Protein AF-A0A6A5YWJ4-F1 (afdb_monomer_lite)

Sequence (221 aa):
MASKNNQLLLFGAIESCTLERLRTVLSVLCNKSPHGFRIACDELLVEQCVLRETRKNTKQSERDKDGFGEKYNRDINSDGEPLEIPRNLLENALSESEYSSAESDIDSGANLNAAVREMRKRAYTRQRYEICGQCDEEYDVLSNRDTSCRWHSVFDDDASIWDDWDVPTWGQPDTEDNRVEYPQGFKWIAARDLAAEKIVEGVYIILVGLNGPGYPIELLS

Foldseek 3Di:
DVVVVVVVVVVVCQVPDDPVVVVVVLVVCVVVDVVSVVVCCVPWFDFPVLVVVLVVVVVVVVVVVVPPPDDDDDDDDDDDDDDDDDPPDPPPPDDDDDDDDDDDDDPDPPPVVVVVVVVPPPRTDDTQWDADPPPRDIDGPSPDDQVNDVPFWAQQPVQPVCVPPDCVVNNDCDDPVNCVVPVSRTDRDRPVNVVVVVVVPPDPPPPPDPPDDDDDDDDDD

Structure (mmCIF, N/CA/C/O backbone):
data_AF-A0A6A5YWJ4-F1
#
_entry.id   AF-A0A6A5YWJ4-F1
#
loop_
_atom_site.group_PDB
_atom_site.id
_atom_site.type_symbol
_atom_site.label_atom_id
_atom_site.label_alt_id
_atom_site.label_comp_id
_atom_site.label_asym_id
_atom_site.label_entity_id
_atom_site.label_seq_id
_atom_site.pdbx_PDB_ins_code
_atom_site.Cartn_x
_atom_site.Cartn_y
_atom_site.Cartn_z
_atom_site.occupancy
_atom_site.B_iso_or_equiv
_atom_site.auth_seq_id
_atom_site.auth_comp_id
_atom_site.auth_asym_id
_atom_site.auth_atom_id
_atom_site.pdbx_PDB_model_num
ATOM 1 N N . MET A 1 1 ? -4.200 30.772 19.164 1.00 67.75 1 MET A N 1
ATOM 2 C CA . MET A 1 1 ? -3.073 30.637 18.207 1.00 67.75 1 MET A CA 1
ATOM 3 C C . MET A 1 1 ? -2.031 29.605 18.642 1.00 67.75 1 MET A C 1
ATOM 5 O O . MET A 1 1 ? -1.596 28.852 17.786 1.00 67.75 1 MET A O 1
ATOM 9 N N . ALA A 1 2 ? -1.695 29.482 19.936 1.00 76.88 2 ALA A N 1
ATOM 10 C CA . ALA A 1 2 ? -0.703 28.507 20.427 1.00 76.88 2 ALA A CA 1
ATOM 11 C C . ALA A 1 2 ? -0.956 27.036 20.011 1.00 76.88 2 ALA A C 1
ATOM 13 O O . ALA A 1 2 ? -0.014 26.301 19.745 1.00 76.88 2 ALA A O 1
ATOM 14 N N . SER A 1 3 ? -2.222 26.620 19.881 1.00 87.12 3 SER A N 1
ATOM 15 C CA . SER A 1 3 ? -2.580 25.248 19.486 1.00 87.12 3 SER A CA 1
ATOM 16 C C . SER A 1 3 ? -2.102 24.861 18.075 1.00 87.12 3 SER A C 1
ATOM 18 O O . SER A 1 3 ? -1.627 23.743 17.898 1.00 87.12 3 SER A O 1
ATOM 20 N N . LYS A 1 4 ? -2.131 25.780 17.096 1.00 93.12 4 LYS A N 1
ATOM 21 C CA . LYS A 1 4 ? -1.699 25.485 15.715 1.00 93.12 4 LYS A CA 1
ATOM 22 C C . LYS A 1 4 ? -0.187 25.282 15.613 1.00 93.12 4 LYS A C 1
ATOM 24 O O . LYS A 1 4 ? 0.266 24.393 14.904 1.00 93.12 4 LYS A O 1
ATOM 29 N N . ASN A 1 5 ? 0.590 26.057 16.372 1.00 94.06 5 ASN A N 1
ATOM 30 C CA . ASN A 1 5 ? 2.047 25.912 16.395 1.00 94.06 5 ASN A CA 1
ATOM 31 C C . ASN A 1 5 ? 2.454 24.552 16.977 1.00 94.06 5 ASN A C 1
ATOM 33 O O . ASN A 1 5 ? 3.320 23.885 16.423 1.00 94.06 5 ASN A O 1
ATOM 37 N N . ASN A 1 6 ? 1.778 24.104 18.039 1.00 94.56 6 ASN A N 1
ATOM 38 C CA . ASN A 1 6 ? 2.037 22.788 18.625 1.00 94.56 6 ASN A CA 1
ATOM 39 C C . ASN A 1 6 ? 1.669 21.642 17.671 1.00 94.56 6 ASN A C 1
ATOM 41 O O . ASN A 1 6 ? 2.371 20.637 17.640 1.00 94.56 6 ASN A O 1
ATOM 45 N N . GLN A 1 7 ? 0.604 21.794 16.875 1.00 95.25 7 GLN A N 1
ATOM 46 C CA . GLN A 1 7 ? 0.236 20.814 15.848 1.00 95.25 7 GLN A CA 1
ATOM 47 C C . GLN A 1 7 ? 1.312 20.701 14.763 1.00 95.25 7 GLN A C 1
ATOM 49 O O . GLN A 1 7 ? 1.741 19.596 14.453 1.00 95.25 7 GLN A O 1
ATOM 54 N N . LEU A 1 8 ? 1.797 21.830 14.238 1.00 96.56 8 LEU A N 1
ATOM 55 C CA . LEU A 1 8 ? 2.856 21.834 13.222 1.00 96.56 8 LEU A CA 1
ATOM 56 C C . LEU A 1 8 ? 4.162 21.226 13.744 1.00 96.56 8 LEU A C 1
ATOM 58 O O . LEU A 1 8 ? 4.784 20.422 13.054 1.00 96.56 8 LEU A O 1
ATOM 62 N N . LEU A 1 9 ? 4.551 21.561 14.979 1.00 97.38 9 LEU A N 1
ATOM 63 C CA . LEU A 1 9 ? 5.727 20.969 15.619 1.00 97.38 9 LEU A CA 1
ATOM 64 C C . LEU A 1 9 ? 5.581 19.453 15.794 1.00 97.38 9 LEU A C 1
ATOM 66 O O . LEU A 1 9 ? 6.547 18.721 15.593 1.00 97.38 9 LEU A O 1
ATOM 70 N N . LEU A 1 10 ? 4.382 18.976 16.143 1.00 95.94 10 LEU A N 1
ATOM 71 C CA . LEU A 1 10 ? 4.114 17.547 16.268 1.00 95.94 10 LEU A CA 1
ATOM 72 C C . LEU A 1 10 ? 4.196 16.833 14.914 1.00 95.94 10 LEU A C 1
ATOM 74 O O . LEU A 1 10 ? 4.829 15.784 14.842 1.00 95.94 10 LEU A O 1
ATOM 78 N N . PHE A 1 11 ? 3.611 17.390 13.850 1.00 96.31 11 PHE A N 1
ATOM 79 C CA . PHE A 1 11 ? 3.682 16.785 12.515 1.00 96.31 11 PHE A CA 1
ATOM 80 C C . PHE A 1 11 ? 5.119 16.706 11.997 1.00 96.31 11 PHE A C 1
ATOM 82 O O . PHE A 1 11 ? 5.552 15.631 11.593 1.00 96.31 11 PHE A O 1
ATOM 89 N N . GLY A 1 12 ? 5.906 17.777 12.144 1.00 96.88 12 GLY A N 1
ATOM 90 C CA . GLY A 1 12 ? 7.329 17.736 11.790 1.00 96.88 12 GLY A CA 1
ATOM 91 C C . GLY A 1 12 ? 8.125 16.716 12.617 1.00 96.88 12 GLY A C 1
ATOM 92 O O . GLY A 1 12 ? 9.035 16.061 12.106 1.00 96.88 12 GLY A O 1
ATOM 93 N N . ALA A 1 13 ? 7.768 16.520 13.891 1.00 97.62 13 ALA A N 1
ATOM 94 C CA . ALA A 1 13 ? 8.380 15.488 14.727 1.00 97.62 13 ALA A CA 1
ATOM 95 C C . ALA A 1 13 ? 7.989 14.063 14.304 1.00 97.62 13 ALA A C 1
ATOM 97 O O . ALA A 1 13 ? 8.791 13.155 14.493 1.00 97.62 13 ALA A O 1
ATOM 98 N N . ILE A 1 14 ? 6.788 13.858 13.754 1.00 97.19 14 ILE A N 1
ATOM 99 C CA . ILE A 1 14 ? 6.341 12.561 13.224 1.00 97.19 14 ILE A CA 1
ATOM 100 C C . ILE A 1 14 ? 7.091 12.235 11.928 1.00 97.19 14 ILE A C 1
ATOM 102 O O . ILE A 1 14 ? 7.639 11.142 11.820 1.00 97.19 14 ILE A O 1
ATOM 106 N N . GLU A 1 15 ? 7.180 13.185 10.995 1.00 96.56 15 GLU A N 1
ATOM 107 C CA . GLU A 1 15 ? 7.842 13.001 9.692 1.00 96.56 15 GLU A CA 1
ATOM 108 C C . GLU A 1 15 ? 9.354 12.760 9.810 1.00 96.56 15 GLU A C 1
ATOM 110 O O . GLU A 1 15 ? 9.935 12.026 9.017 1.00 96.56 15 GLU A O 1
ATOM 115 N N . SER A 1 16 ? 10.001 13.341 10.823 1.00 96.56 16 SER A N 1
ATOM 116 C CA . SER A 1 16 ? 11.438 13.156 11.085 1.00 96.56 16 SER A CA 1
ATOM 117 C C . SER A 1 16 ? 11.763 11.966 12.000 1.00 96.56 16 SER A C 1
ATOM 119 O O . SER A 1 16 ? 12.931 11.716 12.312 1.00 96.56 16 SER A O 1
ATOM 121 N N . CYS A 1 17 ? 10.751 11.237 12.476 1.00 96.81 17 CYS A N 1
ATOM 122 C CA . CYS A 1 17 ? 10.919 10.150 13.433 1.00 96.81 17 CYS A CA 1
ATOM 123 C C . CYS A 1 17 ? 11.382 8.853 12.757 1.00 96.81 17 CYS A C 1
ATOM 125 O O . 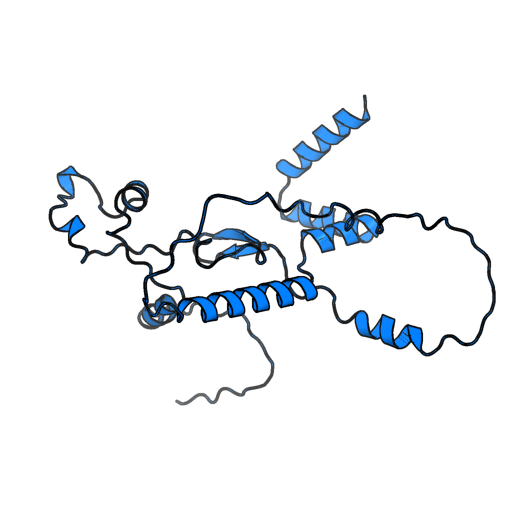CYS A 1 17 ? 10.950 8.518 11.659 1.00 96.81 17 CYS A O 1
ATOM 127 N N . THR A 1 18 ? 12.185 8.046 13.458 1.00 96.88 18 THR A N 1
ATOM 128 C CA . THR A 1 18 ? 12.440 6.667 13.023 1.00 96.88 18 THR A CA 1
ATOM 129 C C . THR A 1 18 ? 11.200 5.796 13.236 1.00 96.88 18 THR A C 1
ATOM 131 O O . THR A 1 18 ? 10.436 5.983 14.190 1.00 96.88 18 THR A O 1
ATOM 134 N N . LEU A 1 19 ? 11.026 4.781 12.387 1.00 94.50 19 LEU A N 1
ATOM 135 C CA . LEU A 1 19 ? 9.887 3.860 12.447 1.00 94.50 19 LEU A CA 1
ATOM 136 C C . LEU A 1 19 ? 9.751 3.172 13.819 1.00 94.50 19 LEU A C 1
ATOM 138 O O . LEU A 1 19 ? 8.651 3.029 14.348 1.00 94.50 19 LEU A O 1
ATOM 142 N N . GLU A 1 20 ? 10.868 2.777 14.435 1.00 95.31 20 GLU A N 1
ATOM 143 C CA . GLU A 1 20 ? 10.884 2.137 15.758 1.00 95.31 20 GLU A CA 1
ATOM 144 C C . GLU A 1 20 ? 10.359 3.061 16.860 1.00 95.31 20 GLU A C 1
ATOM 146 O O . GLU A 1 20 ? 9.566 2.656 17.722 1.00 95.31 20 GLU A O 1
ATOM 151 N N . ARG A 1 21 ? 10.763 4.333 16.814 1.00 95.94 21 ARG A N 1
ATOM 152 C CA . ARG A 1 21 ? 10.307 5.333 17.773 1.00 95.94 21 ARG A CA 1
ATOM 153 C C . ARG A 1 21 ? 8.829 5.647 17.557 1.00 95.94 21 ARG A C 1
ATOM 155 O O . ARG A 1 21 ? 8.097 5.737 18.543 1.00 95.94 21 ARG A O 1
ATOM 162 N N . LEU A 1 22 ? 8.366 5.722 16.307 1.00 97.44 22 LEU A N 1
ATOM 163 C CA . LEU A 1 22 ? 6.947 5.899 15.989 1.00 97.44 22 LEU A CA 1
ATOM 164 C C . LEU A 1 22 ? 6.096 4.737 16.528 1.00 97.44 22 LEU A C 1
ATOM 166 O O . LEU A 1 22 ? 5.117 4.977 17.235 1.00 97.44 22 LEU A O 1
ATOM 170 N N . ARG A 1 23 ? 6.514 3.485 16.294 1.00 96.00 23 ARG A N 1
ATOM 171 C CA . ARG A 1 23 ? 5.853 2.275 16.826 1.00 96.00 23 ARG A CA 1
ATOM 172 C C . ARG A 1 23 ? 5.762 2.290 18.352 1.00 96.00 23 ARG A C 1
ATOM 174 O O . ARG A 1 23 ? 4.715 1.968 18.918 1.00 96.00 23 ARG A O 1
ATOM 181 N N . THR A 1 24 ? 6.838 2.704 19.018 1.00 97.56 24 THR A N 1
ATOM 182 C CA . THR A 1 24 ? 6.889 2.810 20.483 1.00 97.56 24 THR A CA 1
ATOM 183 C C . THR A 1 24 ? 5.902 3.856 20.999 1.00 97.56 24 THR A C 1
ATOM 185 O O . THR A 1 24 ? 5.105 3.571 21.894 1.00 97.56 24 THR A O 1
ATOM 188 N N . VAL A 1 25 ? 5.908 5.059 20.418 1.00 97.75 25 VAL A N 1
ATOM 189 C CA . VAL A 1 25 ? 5.002 6.148 20.815 1.00 97.75 25 VAL A CA 1
ATOM 190 C C . VAL A 1 25 ? 3.544 5.767 20.564 1.00 97.75 25 VAL A C 1
ATOM 192 O O . VAL A 1 25 ? 2.716 5.944 21.458 1.00 97.75 25 VAL A O 1
ATOM 195 N N . LEU A 1 26 ? 3.230 5.189 19.402 1.00 97.06 26 LEU A N 1
ATOM 196 C CA . LEU A 1 26 ? 1.880 4.732 19.071 1.00 97.06 26 LEU A CA 1
ATOM 197 C C . LEU A 1 26 ? 1.384 3.672 20.063 1.00 97.06 26 LEU A C 1
ATOM 199 O O . LEU A 1 26 ? 0.257 3.766 20.548 1.00 97.06 26 LEU A O 1
ATOM 203 N N . SER A 1 27 ? 2.242 2.718 20.433 1.00 96.75 27 SER A N 1
ATOM 204 C CA . SER A 1 27 ? 1.919 1.696 21.438 1.00 96.75 27 SER A CA 1
ATOM 205 C C . SER A 1 27 ? 1.600 2.322 22.800 1.00 96.75 27 SER A C 1
ATOM 207 O O . SER A 1 27 ? 0.614 1.964 23.445 1.00 96.75 27 SER A O 1
ATOM 209 N N . VAL A 1 28 ? 2.395 3.306 23.233 1.00 97.50 28 VAL A N 1
ATOM 210 C CA . VAL A 1 28 ? 2.144 4.043 24.483 1.00 97.50 28 VAL A CA 1
ATOM 211 C C . VAL A 1 28 ? 0.830 4.828 24.415 1.00 97.50 28 VAL A C 1
ATOM 213 O O . VAL A 1 28 ? 0.086 4.841 25.397 1.00 97.50 28 VAL A O 1
ATOM 216 N N . LEU A 1 29 ? 0.520 5.464 23.283 1.00 96.88 29 LEU A N 1
ATOM 217 C CA . LEU A 1 29 ? -0.732 6.203 23.088 1.00 96.88 29 LEU A CA 1
ATOM 218 C C . LEU A 1 29 ? -1.953 5.281 23.133 1.00 96.88 29 LEU A C 1
ATOM 220 O O . LEU A 1 29 ? -2.916 5.594 23.833 1.00 96.88 29 LEU A O 1
ATOM 224 N N . CYS A 1 30 ? -1.884 4.131 22.463 1.00 96.31 30 CYS A N 1
ATOM 225 C CA . CYS A 1 30 ? -2.938 3.118 22.473 1.00 96.31 30 CYS A CA 1
ATOM 226 C C . CYS A 1 30 ? -3.218 2.590 23.887 1.00 96.31 30 CYS A C 1
ATOM 228 O O . CYS A 1 30 ? -4.371 2.414 24.266 1.00 96.31 30 CYS A O 1
ATOM 230 N N . ASN A 1 31 ? -2.174 2.405 24.700 1.00 95.69 31 ASN A N 1
ATOM 231 C CA . ASN A 1 31 ? -2.326 1.962 26.088 1.00 95.69 31 ASN A CA 1
ATOM 232 C C . ASN A 1 31 ? -2.903 3.044 27.013 1.00 95.69 31 ASN A C 1
ATOM 234 O O . ASN A 1 31 ? -3.567 2.722 27.996 1.00 95.69 31 ASN A O 1
ATOM 238 N N . LYS A 1 32 ? -2.637 4.326 26.735 1.00 97.56 32 LYS A N 1
ATOM 239 C CA . LYS A 1 32 ? -3.103 5.447 27.570 1.00 97.56 32 LYS A CA 1
ATOM 240 C C . LYS A 1 32 ? -4.498 5.943 27.202 1.00 97.56 32 LYS A C 1
ATOM 242 O O . LYS A 1 32 ? -5.176 6.505 28.057 1.00 97.56 32 LYS A O 1
ATOM 247 N N . SER A 1 33 ? -4.909 5.788 25.946 1.00 97.44 33 SER A N 1
ATOM 248 C CA . SER A 1 33 ? -6.168 6.321 25.430 1.00 97.44 33 SER A CA 1
ATOM 249 C C . SER A 1 33 ? -6.948 5.239 24.680 1.00 97.44 33 SER A C 1
ATOM 251 O O . SER A 1 33 ? -6.566 4.887 23.560 1.00 97.44 33 SER A O 1
ATOM 253 N N . PRO A 1 34 ? -8.086 4.764 25.227 1.00 93.94 34 PRO A N 1
ATOM 254 C CA . PRO A 1 34 ? -8.967 3.825 24.528 1.00 93.94 34 PRO A CA 1
ATOM 255 C C . PRO A 1 34 ? -9.456 4.363 23.178 1.00 93.94 34 PRO A C 1
ATOM 257 O O . PRO A 1 34 ? -9.625 3.611 22.223 1.00 93.94 34 PRO A O 1
ATOM 260 N N . HIS A 1 35 ? -9.643 5.682 23.083 1.00 93.94 35 HIS A N 1
ATOM 261 C CA . HIS A 1 35 ? -10.015 6.342 21.837 1.00 93.94 35 HIS A CA 1
ATOM 262 C C . HIS A 1 35 ? -8.897 6.258 20.788 1.00 93.94 35 HIS A C 1
ATOM 264 O O . HIS A 1 35 ? -9.165 5.971 19.625 1.00 93.94 35 HIS A O 1
ATOM 270 N N . GLY A 1 36 ? -7.642 6.463 21.208 1.00 93.19 36 GLY A N 1
ATOM 271 C CA . GLY A 1 36 ? -6.477 6.314 20.334 1.00 93.19 36 GLY A CA 1
ATOM 272 C C . GLY A 1 36 ? -6.303 4.878 19.841 1.00 93.19 36 GLY A C 1
ATOM 273 O O . GLY A 1 36 ? -6.011 4.672 18.669 1.00 93.19 36 GLY A O 1
ATOM 274 N N . PHE A 1 37 ? -6.558 3.893 20.707 1.00 93.50 37 PHE A N 1
ATOM 275 C CA . PHE A 1 37 ? -6.555 2.481 20.325 1.00 93.50 37 PHE A CA 1
ATOM 276 C C . PHE A 1 37 ? -7.605 2.167 19.255 1.00 93.50 37 PHE A C 1
ATOM 278 O O . PHE A 1 37 ? -7.278 1.512 18.272 1.00 93.50 37 PHE A O 1
ATOM 285 N N . ARG A 1 38 ? -8.842 2.662 19.410 1.00 89.62 38 ARG A N 1
ATOM 286 C CA . ARG A 1 38 ? -9.907 2.441 18.419 1.00 89.62 38 ARG A CA 1
ATOM 287 C C . ARG A 1 38 ? -9.529 3.006 17.050 1.00 89.62 38 ARG A C 1
ATOM 289 O O . ARG A 1 38 ? -9.544 2.256 16.089 1.00 89.62 38 ARG A O 1
ATOM 296 N N . ILE A 1 39 ? -9.084 4.265 16.990 1.00 94.00 39 ILE A N 1
ATOM 297 C CA . ILE A 1 39 ? -8.623 4.877 15.730 1.00 94.00 39 ILE A CA 1
ATOM 298 C C . ILE A 1 39 ? -7.484 4.063 15.110 1.00 94.00 39 ILE A C 1
ATOM 300 O O . ILE A 1 39 ? -7.487 3.810 13.912 1.00 94.00 39 ILE A O 1
ATOM 304 N N . ALA A 1 40 ? -6.509 3.629 15.914 1.00 93.50 40 ALA A N 1
ATOM 305 C CA . ALA A 1 40 ? -5.404 2.825 15.405 1.00 93.50 40 ALA A CA 1
ATOM 306 C C . ALA A 1 40 ? -5.883 1.480 14.834 1.00 93.50 40 ALA A C 1
ATOM 308 O O . ALA A 1 40 ? -5.347 1.030 13.827 1.00 93.50 40 ALA A O 1
ATOM 309 N N . CYS A 1 41 ? -6.880 0.840 15.450 1.00 90.69 41 CYS A N 1
ATOM 310 C CA . CYS A 1 41 ? -7.491 -0.363 14.895 1.00 90.69 41 CYS A CA 1
ATOM 311 C C . CYS A 1 41 ? -8.206 -0.083 13.571 1.00 90.69 41 CYS A C 1
ATOM 313 O O . CYS A 1 41 ? -7.960 -0.813 12.616 1.00 90.69 41 CYS A O 1
ATOM 315 N N . ASP A 1 42 ? -9.023 0.966 13.509 1.00 88.31 42 ASP A N 1
ATOM 316 C CA . ASP A 1 42 ? -9.806 1.316 12.318 1.00 88.31 42 ASP A CA 1
ATOM 317 C C . ASP A 1 42 ? -8.893 1.658 11.121 1.00 88.31 42 ASP A C 1
ATOM 319 O O . ASP A 1 42 ? -9.179 1.297 9.980 1.00 88.31 42 ASP A O 1
ATOM 323 N N . GLU A 1 43 ? -7.755 2.312 11.380 1.00 92.12 43 GLU A N 1
ATOM 324 C CA . GLU A 1 43 ? -6.811 2.717 10.332 1.00 92.12 43 GLU A CA 1
ATOM 325 C C . GLU A 1 43 ? -5.820 1.615 9.931 1.00 92.12 43 GLU A C 1
ATOM 327 O O . GLU A 1 43 ? -5.490 1.487 8.752 1.00 92.12 43 GLU A O 1
ATOM 332 N N . LEU A 1 44 ? -5.318 0.814 10.881 1.00 93.00 44 LEU A N 1
ATOM 333 C CA . LEU A 1 44 ? -4.230 -0.145 10.621 1.00 93.00 44 LEU A CA 1
ATOM 334 C C . LEU A 1 44 ? -4.702 -1.581 10.390 1.00 93.00 44 LEU A C 1
ATOM 336 O O . LEU A 1 44 ? -3.935 -2.403 9.878 1.00 93.00 44 LEU A O 1
ATOM 340 N N . LEU A 1 45 ? -5.923 -1.922 10.797 1.00 92.69 45 LEU A N 1
ATOM 341 C CA . LEU A 1 45 ? -6.443 -3.282 10.727 1.00 92.69 45 LEU A CA 1
ATOM 342 C C . LEU A 1 45 ? -7.645 -3.356 9.794 1.00 92.69 45 LEU A C 1
ATOM 344 O O . LEU A 1 45 ? -8.411 -2.414 9.642 1.00 92.69 45 LEU A O 1
ATOM 348 N N . VAL A 1 46 ? -7.829 -4.526 9.190 1.00 87.06 46 VAL A N 1
ATOM 349 C CA . VAL A 1 46 ? -8.990 -4.782 8.341 1.00 87.06 46 VAL A CA 1
ATOM 350 C C . VAL A 1 46 ? -10.061 -5.525 9.119 1.00 87.06 46 VAL A C 1
ATOM 352 O O . VAL A 1 46 ? -9.814 -6.615 9.658 1.00 87.06 46 VAL A O 1
ATOM 355 N N . GLU A 1 47 ? -11.269 -4.969 9.123 1.00 85.19 47 GLU A N 1
ATOM 356 C CA . GLU A 1 47 ? -12.443 -5.642 9.661 1.00 85.19 47 GLU A CA 1
ATOM 357 C C . GLU A 1 47 ? -12.821 -6.878 8.829 1.00 85.19 47 GLU A C 1
ATOM 359 O O . GLU A 1 47 ? -12.870 -6.867 7.594 1.00 85.19 47 GLU A O 1
ATOM 364 N N . GLN A 1 48 ? -13.150 -7.971 9.519 1.00 77.62 48 GLN A N 1
ATOM 365 C CA . GLN A 1 48 ? -13.554 -9.228 8.885 1.00 77.62 48 GLN A CA 1
ATOM 366 C C . GLN A 1 48 ? -14.763 -9.091 7.954 1.00 77.62 48 GLN A C 1
ATOM 368 O O . GLN A 1 48 ? -14.872 -9.845 6.982 1.00 77.62 48 GLN A O 1
ATOM 373 N N . CYS A 1 49 ? -15.703 -8.200 8.272 1.00 78.50 49 CYS A N 1
ATOM 374 C CA . CYS A 1 49 ? -16.910 -7.996 7.472 1.00 78.50 49 CYS A CA 1
ATOM 375 C C . CYS A 1 49 ? -16.566 -7.422 6.091 1.00 78.50 49 CYS A C 1
ATOM 377 O O . CYS A 1 49 ? -17.012 -7.981 5.088 1.00 78.50 49 CYS A O 1
ATOM 379 N N . VAL A 1 50 ? -15.686 -6.419 6.035 1.00 78.62 50 VAL A N 1
ATOM 380 C CA . VAL A 1 50 ? -15.263 -5.750 4.797 1.00 78.62 50 VAL A CA 1
ATOM 381 C C . VAL A 1 50 ? -14.567 -6.733 3.849 1.00 78.62 50 VAL A C 1
ATOM 383 O O . VAL A 1 50 ? -14.888 -6.797 2.664 1.00 78.62 50 VAL A O 1
ATOM 386 N N . LEU A 1 51 ? -13.697 -7.608 4.370 1.00 73.38 51 LEU A N 1
ATOM 387 C CA . LEU A 1 51 ? -13.018 -8.635 3.558 1.00 73.38 51 LEU A CA 1
ATOM 388 C C . LEU A 1 51 ? -13.969 -9.663 2.940 1.00 73.38 51 LEU A C 1
ATOM 390 O O . LEU A 1 51 ? -13.684 -10.239 1.886 1.00 73.38 51 LEU A O 1
ATOM 394 N N . ARG A 1 52 ? -15.079 -9.972 3.615 1.00 76.94 52 ARG A N 1
ATOM 395 C CA . ARG A 1 52 ? -16.066 -10.921 3.082 1.00 76.94 52 ARG A CA 1
ATOM 396 C C . ARG A 1 52 ? -16.863 -10.308 1.939 1.00 76.94 52 ARG A C 1
ATOM 398 O O . ARG A 1 52 ? -17.290 -11.052 1.059 1.00 76.94 52 ARG A O 1
ATOM 405 N N . GLU A 1 53 ? -17.072 -9.000 1.960 1.00 78.75 53 GLU A N 1
ATOM 406 C CA . GLU A 1 53 ? -17.821 -8.279 0.936 1.00 78.75 53 GLU A CA 1
ATOM 407 C C . GLU A 1 53 ? -17.004 -8.105 -0.347 1.00 78.75 53 GLU A C 1
ATOM 409 O O . GLU A 1 53 ? -17.476 -8.482 -1.422 1.00 78.75 53 GLU A O 1
ATOM 414 N N . THR A 1 54 ? -15.737 -7.693 -0.239 1.00 75.44 54 THR A N 1
ATOM 415 C CA . THR A 1 54 ? -14.846 -7.556 -1.405 1.00 75.44 54 THR A CA 1
ATOM 416 C C . THR A 1 54 ? -14.707 -8.870 -2.179 1.00 75.44 54 THR A C 1
ATOM 418 O O . THR A 1 54 ? -14.871 -8.893 -3.397 1.00 75.44 54 THR A O 1
ATOM 421 N N . ARG A 1 55 ? -14.546 -10.002 -1.479 1.00 74.19 55 ARG A N 1
ATOM 422 C CA . ARG A 1 55 ? -14.474 -11.342 -2.099 1.00 74.19 55 ARG A CA 1
ATOM 423 C C . ARG A 1 55 ? -15.745 -11.762 -2.836 1.00 74.19 55 ARG A C 1
ATOM 425 O O . ARG A 1 55 ? -15.661 -12.541 -3.786 1.00 74.19 55 ARG A O 1
ATOM 432 N N . LYS A 1 56 ? -16.923 -11.333 -2.373 1.00 81.31 56 LYS A N 1
ATOM 433 C CA . LYS A 1 56 ? -18.194 -11.647 -3.048 1.00 81.31 56 LYS A CA 1
ATOM 434 C C . LYS A 1 56 ? -18.320 -10.851 -4.343 1.00 81.31 56 LYS A C 1
ATOM 436 O O . LYS A 1 56 ? -18.701 -11.429 -5.357 1.00 81.31 56 LYS A O 1
ATOM 441 N N . ASN A 1 57 ? -17.930 -9.580 -4.314 1.00 73.25 57 ASN A N 1
ATOM 442 C CA . ASN A 1 57 ? -18.010 -8.694 -5.472 1.00 73.25 57 ASN A CA 1
ATOM 443 C C . ASN A 1 57 ? -17.082 -9.153 -6.608 1.00 73.25 57 ASN A C 1
ATOM 445 O O . ASN A 1 57 ? -17.517 -9.208 -7.756 1.00 73.25 57 ASN A O 1
ATOM 449 N N . THR A 1 58 ? -15.856 -9.593 -6.299 1.00 72.94 58 THR A N 1
ATOM 450 C CA . THR A 1 58 ? -14.931 -10.131 -7.315 1.00 72.94 58 THR A CA 1
ATOM 451 C C . THR A 1 58 ? -15.517 -11.347 -8.038 1.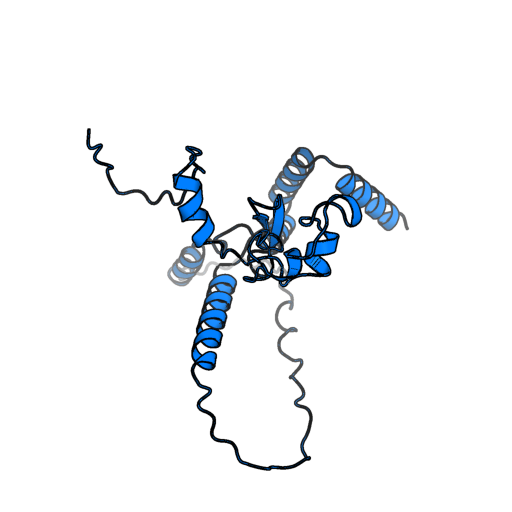00 72.94 58 THR A C 1
ATOM 453 O O . THR A 1 58 ? -15.538 -11.386 -9.265 1.00 72.94 58 THR A O 1
ATOM 456 N N . LYS A 1 59 ? -16.096 -12.302 -7.295 1.00 74.44 59 LYS A N 1
ATOM 457 C CA . LYS A 1 59 ? -16.706 -13.509 -7.884 1.00 74.44 59 LYS A CA 1
ATOM 458 C C . LYS A 1 59 ? -17.916 -13.215 -8.768 1.00 74.44 59 LYS A C 1
ATOM 460 O O . LYS A 1 59 ? -18.202 -13.997 -9.669 1.00 74.44 59 LYS A O 1
ATOM 465 N N . GLN A 1 60 ? -18.648 -12.137 -8.486 1.00 72.69 60 GLN A N 1
ATOM 466 C CA . GLN A 1 60 ? -19.785 -11.739 -9.311 1.00 72.69 60 GLN A CA 1
ATOM 467 C C . GLN A 1 60 ? -19.303 -11.189 -10.660 1.00 72.69 60 GLN A C 1
ATOM 469 O O . GLN A 1 60 ? -19.815 -11.605 -11.692 1.00 72.69 60 GLN A O 1
ATOM 474 N N . SER A 1 61 ? -18.257 -10.355 -10.663 1.00 68.44 61 SER A N 1
ATOM 475 C CA . SER A 1 61 ? -17.727 -9.754 -11.898 1.00 68.44 61 SER A CA 1
ATOM 476 C C . SER A 1 61 ? -17.119 -10.746 -12.897 1.00 68.44 61 SER A C 1
ATOM 478 O O . SER A 1 61 ? -17.067 -10.452 -14.088 1.00 68.44 61 SER A O 1
ATOM 480 N N . GLU A 1 62 ? -16.670 -11.920 -12.444 1.00 68.69 62 GLU A N 1
ATOM 481 C CA . G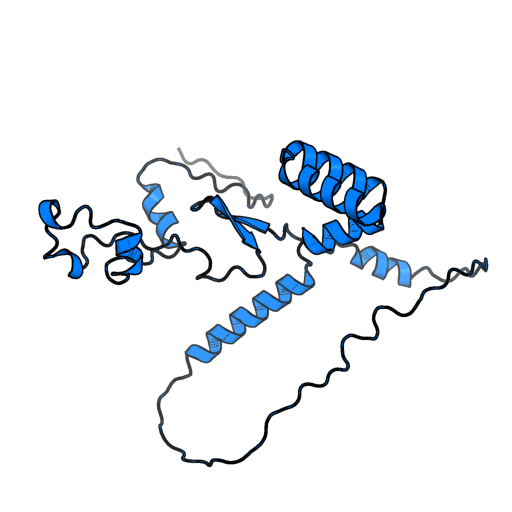LU A 1 62 ? -16.124 -12.954 -13.334 1.00 68.69 62 GLU A CA 1
ATOM 482 C C . GLU A 1 62 ? -17.221 -13.705 -14.100 1.00 68.69 62 GLU A C 1
ATOM 484 O O . GLU A 1 62 ? -17.013 -14.071 -15.250 1.00 68.69 62 GLU A O 1
ATOM 489 N N . ARG A 1 63 ? -18.412 -13.888 -13.511 1.00 70.19 63 ARG A N 1
ATOM 490 C CA . ARG A 1 63 ? -19.513 -14.627 -14.160 1.00 70.19 63 ARG A CA 1
ATOM 491 C C . ARG A 1 63 ? -20.178 -13.860 -15.297 1.00 70.19 63 ARG A C 1
ATOM 493 O O . ARG A 1 63 ? -20.764 -14.481 -16.178 1.00 70.19 63 ARG A O 1
ATOM 500 N N . ASP A 1 64 ? -20.081 -12.536 -15.288 1.00 67.75 64 ASP A N 1
ATOM 501 C CA . ASP A 1 64 ? -20.739 -11.692 -16.287 1.00 67.75 64 ASP A CA 1
ATOM 502 C C . ASP A 1 64 ? -19.914 -11.556 -17.585 1.00 67.75 64 ASP A C 1
ATOM 504 O O . ASP A 1 64 ? -20.430 -11.081 -18.596 1.00 67.75 64 ASP A O 1
ATOM 508 N N . LYS A 1 65 ? -18.649 -12.010 -17.601 1.00 62.22 65 LYS A N 1
ATOM 509 C CA . LYS A 1 65 ? -17.769 -11.922 -18.783 1.00 62.22 65 LYS A CA 1
ATOM 510 C C . LYS A 1 65 ? -17.963 -13.049 -19.803 1.00 62.22 65 LYS A C 1
ATOM 512 O O . LYS A 1 65 ? -17.613 -12.866 -20.964 1.00 62.22 65 LYS A O 1
ATOM 517 N N . ASP A 1 66 ? -18.615 -14.146 -19.423 1.00 60.75 66 ASP A N 1
ATOM 518 C CA . ASP A 1 66 ? -18.861 -15.286 -20.321 1.00 60.75 66 ASP A CA 1
ATOM 519 C C . ASP A 1 66 ? -20.188 -15.154 -21.104 1.00 60.75 66 ASP A C 1
ATOM 521 O O . ASP A 1 66 ? -20.581 -16.041 -21.861 1.00 60.75 66 ASP A O 1
ATOM 525 N N . GLY A 1 67 ? -20.901 -14.034 -20.925 1.00 56.44 67 GLY A N 1
ATOM 526 C CA . GLY A 1 67 ? -22.232 -13.782 -21.481 1.00 56.44 67 GLY A CA 1
ATOM 527 C C . GLY A 1 67 ? -22.275 -13.018 -22.807 1.00 56.44 67 GLY A C 1
ATOM 528 O O . GLY A 1 67 ? -23.363 -12.620 -23.219 1.00 56.44 67 GLY A O 1
ATOM 529 N N . PHE A 1 68 ? -21.145 -12.794 -23.489 1.00 49.19 68 PHE A N 1
ATOM 530 C CA . PHE A 1 68 ? -21.137 -12.137 -24.803 1.00 49.19 68 PHE A CA 1
ATOM 531 C C . PHE A 1 68 ? -21.249 -13.159 -25.940 1.00 49.19 68 PHE A C 1
ATOM 533 O O . PHE A 1 68 ? -20.327 -13.407 -26.712 1.00 49.19 68 PHE A O 1
ATOM 540 N N . GLY A 1 69 ? -22.439 -13.754 -26.033 1.00 49.78 69 GLY A N 1
ATOM 541 C CA . GLY A 1 69 ? -22.981 -14.205 -27.305 1.00 49.78 69 GLY A CA 1
ATOM 542 C C . GLY A 1 69 ? -23.589 -13.002 -28.019 1.00 49.78 69 GLY A C 1
ATOM 543 O O . GLY A 1 69 ? -24.678 -12.553 -27.664 1.00 49.78 69 GLY A O 1
ATOM 544 N N . GLU A 1 70 ? -22.886 -12.484 -29.023 1.00 54.97 70 GLU A N 1
ATOM 545 C CA . GLU A 1 70 ? -23.402 -11.484 -29.955 1.00 54.97 70 GLU A CA 1
ATOM 546 C C . GLU A 1 70 ? -24.711 -11.962 -30.596 1.00 54.97 70 GLU A C 1
ATOM 548 O O . GLU A 1 70 ? -24.734 -12.794 -31.504 1.00 54.97 70 GLU A O 1
ATOM 553 N N . LYS A 1 71 ? -25.825 -11.361 -30.183 1.00 49.88 71 LYS A N 1
ATOM 554 C CA . LYS A 1 71 ? -26.875 -10.992 -31.129 1.00 49.88 71 LYS A CA 1
ATOM 555 C C . LYS A 1 71 ? -27.201 -9.523 -30.950 1.00 49.88 71 LYS A C 1
ATOM 557 O O . LYS A 1 71 ? -28.019 -9.134 -30.122 1.00 49.88 71 LYS A O 1
ATOM 562 N N . TYR A 1 72 ? -26.542 -8.732 -31.788 1.00 55.66 72 TYR A N 1
ATOM 563 C CA . TYR A 1 72 ? -26.993 -7.416 -32.205 1.00 55.66 72 TYR A CA 1
ATOM 564 C C . TYR A 1 72 ? -28.493 -7.435 -32.519 1.00 55.66 72 TYR A C 1
ATOM 566 O O . TYR A 1 72 ? -28.948 -8.197 -33.375 1.00 55.66 72 TYR A O 1
ATOM 574 N N . ASN A 1 73 ? -29.243 -6.597 -31.806 1.00 53.69 73 ASN A N 1
ATOM 575 C CA . ASN A 1 73 ? -30.104 -5.542 -32.353 1.00 53.69 73 ASN A CA 1
ATOM 576 C C . ASN A 1 73 ? -31.224 -5.225 -31.361 1.00 53.69 73 ASN A C 1
ATOM 578 O O . ASN A 1 73 ? -32.176 -5.998 -31.227 1.00 53.69 73 ASN A O 1
ATOM 582 N N . ARG A 1 74 ? -31.165 -4.036 -30.752 1.00 42.62 74 ARG A N 1
ATOM 583 C CA . ARG A 1 74 ? -32.370 -3.219 -30.597 1.00 42.62 74 ARG A CA 1
ATOM 584 C C . ARG A 1 74 ? -32.038 -1.765 -30.301 1.00 42.62 74 ARG A C 1
ATOM 586 O O . ARG A 1 74 ? -31.560 -1.428 -29.224 1.00 42.62 74 ARG A O 1
ATOM 593 N N . ASP A 1 75 ? -32.356 -0.940 -31.283 1.00 54.72 75 ASP A N 1
ATOM 594 C CA . ASP A 1 75 ? -32.548 0.499 -31.191 1.00 54.72 75 ASP A CA 1
ATOM 595 C C . ASP A 1 75 ? -33.576 0.829 -30.101 1.00 54.72 75 ASP A C 1
ATOM 597 O O . ASP A 1 75 ? -34.717 0.412 -30.276 1.00 54.72 75 ASP A O 1
ATOM 601 N N . ILE A 1 76 ? -33.230 1.567 -29.029 1.00 54.59 76 ILE A N 1
ATOM 602 C CA . ILE A 1 76 ? -34.194 2.336 -28.202 1.00 54.59 76 ILE A CA 1
ATOM 603 C C . ILE A 1 76 ? -33.513 3.562 -27.527 1.00 54.59 76 ILE A C 1
ATOM 605 O O . ILE A 1 76 ? -32.781 3.422 -26.554 1.00 54.59 76 ILE A O 1
ATOM 609 N N . ASN A 1 77 ? -33.795 4.749 -28.082 1.00 47.53 77 ASN A N 1
ATOM 610 C CA . ASN A 1 77 ? -34.236 6.037 -27.490 1.00 47.53 77 ASN A CA 1
ATOM 611 C C . ASN A 1 77 ? -33.544 6.683 -26.260 1.00 47.53 77 ASN A C 1
ATOM 613 O O . ASN A 1 77 ? -33.848 6.397 -25.108 1.00 47.53 77 ASN A O 1
ATOM 617 N N . SER A 1 78 ? -32.660 7.641 -26.556 1.00 52.25 78 SER A N 1
ATOM 618 C CA . SER A 1 78 ? -32.708 9.106 -26.316 1.00 52.25 78 SER A CA 1
ATOM 619 C C . SER A 1 78 ? -33.532 9.806 -25.202 1.00 52.25 78 SER A C 1
ATOM 621 O O . SER A 1 78 ? -33.656 11.025 -25.309 1.00 52.25 78 SER A O 1
ATOM 623 N N . ASP A 1 79 ? -34.086 9.210 -24.143 1.00 57.41 79 ASP A N 1
ATOM 624 C CA . ASP A 1 79 ? -34.802 10.057 -23.159 1.00 57.41 79 ASP A CA 1
ATOM 625 C C . ASP A 1 79 ? -35.029 9.414 -21.773 1.00 57.41 79 ASP A C 1
ATOM 627 O O . ASP A 1 79 ? -35.817 8.484 -21.636 1.00 57.41 79 ASP A O 1
ATOM 631 N N . GLY A 1 80 ? -34.379 9.952 -20.723 1.00 47.53 80 GLY A N 1
ATOM 632 C CA . GLY A 1 80 ? -34.690 9.667 -19.306 1.00 47.53 80 GLY A CA 1
ATOM 633 C C . GLY A 1 80 ? -33.463 9.651 -18.379 1.00 47.53 80 GLY A C 1
ATOM 634 O O . GLY A 1 80 ? -32.729 8.674 -18.343 1.00 47.53 80 GLY A O 1
ATOM 635 N N . GLU A 1 81 ? -33.149 10.785 -17.741 1.00 50.91 81 GLU A N 1
ATOM 636 C CA . GLU A 1 81 ? -33.344 11.053 -16.292 1.00 50.91 81 GLU A CA 1
ATOM 637 C C . GLU A 1 81 ? -32.229 10.495 -15.360 1.00 50.91 81 GLU A C 1
ATOM 639 O O . GLU A 1 81 ? -32.086 9.281 -15.213 1.00 50.91 81 GLU A O 1
ATOM 644 N N . PRO A 1 82 ? -31.420 11.364 -14.708 1.00 45.28 82 PRO A N 1
ATOM 645 C CA . PRO A 1 82 ? -30.377 10.959 -13.760 1.00 45.28 82 PRO A CA 1
ATOM 646 C C . PRO A 1 82 ? -30.953 10.453 -12.427 1.00 45.28 82 PRO A C 1
ATOM 648 O O . PRO A 1 82 ? -31.701 11.157 -11.755 1.00 45.28 82 PRO A O 1
ATOM 651 N N . LEU A 1 83 ? -30.542 9.257 -11.997 1.00 43.41 83 LEU A N 1
ATOM 652 C CA . LEU A 1 83 ? -30.906 8.698 -10.692 1.00 43.41 83 LEU A CA 1
ATOM 653 C C . LEU A 1 83 ? -30.175 9.425 -9.550 1.00 43.41 83 LEU A C 1
ATOM 655 O O . LEU A 1 83 ? -28.963 9.279 -9.377 1.00 43.41 83 LEU A O 1
ATOM 659 N N . GLU A 1 84 ? -30.925 10.173 -8.741 1.00 48.84 84 GLU A N 1
ATOM 660 C CA . GLU A 1 84 ? -30.452 10.738 -7.476 1.00 48.84 84 GLU A CA 1
ATOM 661 C C . GLU A 1 84 ? -30.306 9.644 -6.403 1.00 48.84 84 GLU A C 1
ATOM 663 O O . GLU A 1 84 ? -31.248 8.916 -6.083 1.00 48.84 84 GLU A O 1
ATOM 668 N N . ILE A 1 85 ? -29.112 9.536 -5.816 1.00 53.44 85 ILE A N 1
ATOM 669 C CA . ILE A 1 85 ? -28.827 8.618 -4.706 1.00 53.44 85 ILE A CA 1
ATOM 670 C C . ILE A 1 85 ? -29.304 9.265 -3.387 1.00 53.44 85 ILE A C 1
ATOM 672 O O . ILE A 1 85 ? -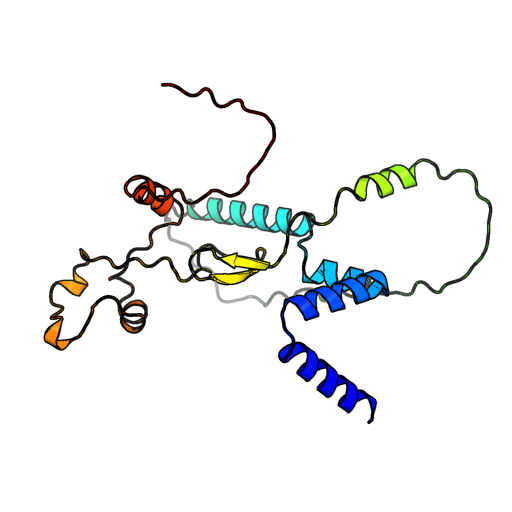28.860 10.374 -3.069 1.00 53.44 85 ILE A O 1
ATOM 676 N N . PRO A 1 86 ? -30.155 8.606 -2.571 1.00 45.16 86 PRO A N 1
ATOM 677 C CA . PRO A 1 86 ? -30.671 9.187 -1.332 1.00 45.16 86 PRO A CA 1
ATOM 678 C C . PRO A 1 86 ? -29.579 9.394 -0.273 1.00 45.16 86 PRO A C 1
ATOM 680 O O . PRO A 1 86 ? -28.922 8.456 0.173 1.00 45.16 86 PRO A O 1
ATOM 683 N N . ARG A 1 87 ? -29.447 10.639 0.193 1.00 53.00 87 ARG A N 1
ATOM 684 C CA . ARG A 1 87 ? -28.412 11.135 1.121 1.00 53.00 87 ARG A CA 1
ATOM 685 C C . ARG A 1 87 ? -28.562 10.700 2.593 1.00 53.00 87 ARG A C 1
ATOM 687 O O . ARG A 1 87 ? -27.842 11.205 3.442 1.00 53.00 87 ARG A O 1
ATOM 694 N N . ASN A 1 88 ? -29.476 9.784 2.915 1.00 48.09 88 ASN A N 1
ATOM 695 C CA . ASN A 1 88 ? -29.981 9.581 4.285 1.00 48.09 88 ASN A CA 1
ATOM 696 C C . ASN A 1 88 ? -29.412 8.366 5.046 1.00 48.09 88 ASN A C 1
ATOM 698 O O . ASN A 1 88 ? -30.032 7.884 5.990 1.00 48.09 88 ASN A O 1
ATOM 702 N N . LEU A 1 89 ? -28.236 7.855 4.667 1.00 48.44 89 LEU A N 1
ATOM 703 C CA . LEU A 1 89 ? -27.653 6.649 5.281 1.00 48.44 89 LEU A CA 1
ATOM 704 C C . LEU A 1 89 ? -26.456 6.901 6.216 1.00 48.44 89 LEU A C 1
ATOM 706 O O . LEU A 1 89 ? -25.898 5.936 6.727 1.00 48.44 89 LEU A O 1
ATOM 710 N N . LEU A 1 90 ? -26.074 8.160 6.480 1.00 45.03 90 LEU A N 1
ATOM 711 C CA . LEU A 1 90 ? -24.854 8.467 7.249 1.00 45.03 90 LEU A CA 1
ATOM 712 C C . LEU A 1 90 ? -25.063 9.204 8.588 1.00 45.03 90 LEU A C 1
ATOM 714 O O . LEU A 1 90 ? -24.135 9.258 9.386 1.00 45.03 90 LEU A O 1
ATOM 718 N N . GLU A 1 91 ? -26.253 9.725 8.903 1.00 50.88 91 GLU A N 1
ATOM 719 C CA . GLU A 1 91 ? -26.413 10.630 10.064 1.00 50.88 91 GLU A CA 1
ATOM 720 C C . GLU A 1 91 ? -26.861 9.986 11.388 1.00 50.88 91 GLU A C 1
ATOM 722 O O . GLU A 1 91 ? -26.866 10.657 12.415 1.00 50.88 91 GLU A O 1
ATOM 727 N N . ASN A 1 92 ? -27.130 8.678 11.441 1.00 47.19 92 ASN A N 1
ATOM 728 C CA . ASN A 1 92 ? -27.634 8.038 12.670 1.00 47.19 92 ASN A CA 1
ATOM 729 C C . ASN A 1 92 ? -26.572 7.353 13.555 1.00 47.19 92 ASN A C 1
ATOM 731 O O . ASN A 1 92 ? -26.935 6.638 14.486 1.00 47.19 92 ASN A O 1
ATOM 735 N N . ALA A 1 93 ? -25.272 7.560 13.316 1.00 47.09 93 ALA A N 1
ATOM 736 C CA . ALA A 1 93 ? -24.212 6.881 14.078 1.00 47.09 93 ALA A CA 1
ATOM 737 C C . ALA A 1 93 ? -23.576 7.708 15.218 1.00 47.09 93 ALA A C 1
ATOM 739 O O . ALA A 1 93 ? -22.691 7.193 15.898 1.00 47.09 93 ALA A O 1
ATOM 740 N N . LEU A 1 94 ? -23.985 8.964 15.452 1.00 45.72 94 LEU A N 1
ATOM 741 C CA . LEU A 1 94 ? -23.296 9.859 16.406 1.00 45.72 94 LEU A CA 1
ATOM 742 C C . LEU A 1 94 ? -24.210 10.617 17.388 1.00 45.72 94 LEU A C 1
ATOM 744 O O . LEU A 1 94 ? -23.800 11.630 17.948 1.00 45.72 94 LEU A O 1
ATOM 748 N N . SER A 1 95 ? -25.420 10.121 17.661 1.00 47.50 95 SER A N 1
ATOM 749 C CA . SER A 1 95 ? -26.260 10.676 18.732 1.00 47.50 95 SER A CA 1
ATOM 750 C C . SER A 1 95 ? -25.871 10.083 20.095 1.00 47.50 95 SER A C 1
ATOM 752 O O . SER A 1 95 ? -26.243 8.969 20.448 1.00 47.50 95 SER A O 1
ATOM 754 N N . GLU A 1 96 ? -25.021 10.843 20.786 1.00 48.94 96 GLU A N 1
ATOM 755 C CA . GLU A 1 96 ? -25.036 11.138 22.227 1.00 48.94 96 GLU A CA 1
ATOM 756 C C . GLU A 1 96 ? -25.423 10.008 23.197 1.00 48.94 96 GLU A C 1
ATOM 758 O O . GLU A 1 96 ? -26.591 9.753 23.474 1.00 48.94 96 GLU A O 1
ATOM 763 N N . SER A 1 97 ? -24.415 9.417 23.846 1.00 43.91 97 SER A N 1
ATOM 764 C CA . SER A 1 97 ? -24.605 8.791 25.156 1.00 43.91 97 SER A CA 1
ATOM 765 C C . SER A 1 97 ? -24.102 9.743 26.239 1.00 43.91 97 SER A C 1
ATOM 767 O O . SER A 1 97 ? -22.923 9.721 26.611 1.00 43.91 97 SER A O 1
ATOM 769 N N . GLU A 1 98 ? -25.006 10.594 26.724 1.00 51.28 98 GLU A N 1
ATOM 770 C CA . GLU A 1 98 ? -24.839 11.291 27.992 1.00 51.28 98 GLU A CA 1
ATOM 771 C 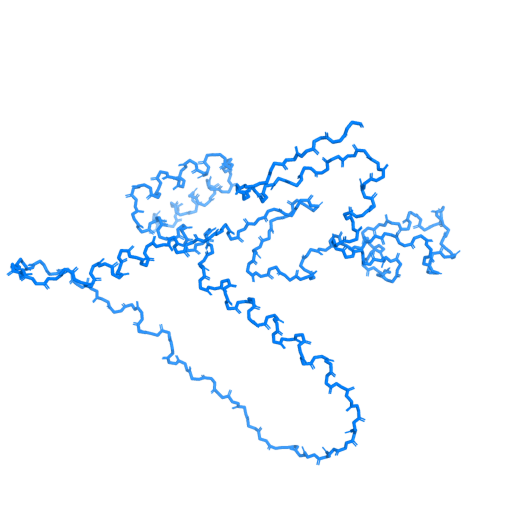C . GLU A 1 98 ? -24.729 10.268 29.127 1.00 51.28 98 GLU A C 1
ATOM 773 O O . GLU A 1 98 ? -25.562 9.382 29.328 1.00 51.28 98 GLU A O 1
ATOM 778 N N . TYR A 1 99 ? -23.628 10.400 29.852 1.00 51.50 99 TYR A N 1
ATOM 779 C CA . TYR A 1 99 ? -23.297 9.681 31.063 1.00 51.50 99 TYR A CA 1
ATOM 780 C C . TYR A 1 99 ? -24.283 10.075 32.168 1.00 51.50 99 TYR A C 1
ATOM 782 O O . TYR A 1 99 ? -24.181 11.161 32.737 1.00 51.50 99 TYR A O 1
ATOM 790 N N . SER A 1 100 ? -25.227 9.189 32.486 1.00 48.59 100 SER A N 1
ATOM 791 C CA . SER A 1 100 ? -26.033 9.291 33.701 1.00 48.59 100 SER A CA 1
ATOM 792 C C . SER A 1 100 ? -25.904 8.002 34.505 1.00 48.59 100 SER A C 1
ATOM 794 O O . SER A 1 100 ? -26.425 6.949 34.137 1.00 48.59 100 SER A O 1
ATOM 796 N N . SER A 1 101 ? -25.125 8.091 35.584 1.00 59.06 101 SER A N 1
ATOM 797 C CA . SER A 1 101 ? -24.991 7.061 36.608 1.00 59.06 101 SER A CA 1
ATOM 798 C C . SER A 1 101 ? -26.300 6.931 37.383 1.00 59.06 101 SER A C 1
ATOM 800 O O . SER A 1 101 ? -26.645 7.808 38.173 1.00 59.06 101 SER A O 1
ATOM 802 N N . ALA A 1 102 ? -26.992 5.811 37.204 1.00 50.06 102 ALA A N 1
ATOM 803 C CA . ALA A 1 102 ? -28.002 5.340 38.139 1.00 50.06 102 ALA A CA 1
ATOM 804 C C . ALA A 1 102 ? -27.803 3.836 38.341 1.00 50.06 102 ALA A C 1
ATOM 806 O O . ALA A 1 102 ? -28.005 3.034 37.430 1.00 50.06 102 ALA A O 1
ATOM 807 N N . GLU A 1 103 ? -27.348 3.476 39.539 1.00 65.44 103 GLU A N 1
ATOM 808 C CA . GLU A 1 103 ? -27.258 2.094 39.987 1.00 65.44 103 GLU A CA 1
ATOM 809 C C . GLU A 1 103 ? -28.672 1.525 40.120 1.00 65.44 103 GLU A C 1
ATOM 811 O O . GLU A 1 103 ? -29.514 2.069 40.837 1.00 65.44 103 GLU A O 1
ATOM 816 N N . SER A 1 104 ? -28.948 0.443 39.395 1.00 52.00 104 SER A N 1
ATOM 817 C CA . SER A 1 104 ? -30.127 -0.381 39.635 1.00 52.00 104 SER A CA 1
ATOM 818 C C . SER A 1 104 ? -29.759 -1.851 39.476 1.00 52.00 104 SER A C 1
ATOM 820 O O . SER A 1 104 ? -29.333 -2.308 38.414 1.00 52.00 104 SER A O 1
ATOM 822 N N . ASP A 1 105 ? -29.899 -2.568 40.585 1.00 53.88 105 ASP A N 1
ATOM 823 C CA . ASP A 1 105 ? -29.749 -4.010 40.698 1.00 53.88 105 ASP A CA 1
ATOM 824 C C . ASP A 1 105 ? -30.895 -4.705 39.949 1.00 53.88 105 ASP A C 1
ATOM 826 O O . ASP A 1 105 ? -32.016 -4.800 40.451 1.00 53.88 105 ASP A O 1
ATOM 830 N N . ILE A 1 106 ? -30.627 -5.193 38.733 1.00 52.88 106 ILE A N 1
ATOM 831 C CA . ILE A 1 106 ? -31.536 -6.092 38.009 1.00 52.88 106 ILE A CA 1
ATOM 832 C C . ILE A 1 106 ? -30.785 -7.372 37.633 1.00 52.88 106 ILE A C 1
ATOM 834 O O . ILE A 1 106 ? -30.085 -7.470 36.623 1.00 52.88 106 ILE A O 1
ATOM 838 N N . ASP A 1 107 ? -30.975 -8.377 38.482 1.00 56.22 107 ASP A N 1
ATOM 839 C CA . ASP A 1 107 ? -30.553 -9.764 38.318 1.00 56.22 107 ASP A CA 1
ATOM 840 C C . ASP A 1 107 ? -31.496 -10.499 37.348 1.00 56.22 107 ASP A C 1
ATOM 842 O O . ASP A 1 107 ? -32.527 -11.022 37.761 1.00 56.22 107 ASP A O 1
ATOM 846 N N . SER A 1 108 ? -31.208 -10.465 36.035 1.00 58.28 108 SER A N 1
ATOM 847 C CA . SER A 1 108 ? -31.837 -11.338 35.005 1.00 58.28 108 SER A CA 1
ATOM 848 C C . SER A 1 108 ? -31.090 -11.398 33.645 1.00 58.28 108 SER A C 1
ATOM 850 O O . SER A 1 108 ? -31.613 -11.910 32.656 1.00 58.28 108 SER A O 1
ATOM 852 N N . GLY A 1 109 ? -29.855 -10.890 33.541 1.00 50.66 109 GLY A N 1
ATOM 853 C CA . GLY A 1 109 ? -29.163 -10.619 32.263 1.00 50.66 109 GLY A CA 1
ATOM 854 C C . GLY A 1 109 ? -28.154 -11.669 31.763 1.00 50.66 109 GLY A C 1
ATOM 855 O O . GLY A 1 109 ? -27.145 -11.301 31.156 1.00 50.66 109 GLY A O 1
ATOM 856 N N . ALA A 1 110 ? -28.359 -12.964 32.013 1.00 56.22 110 ALA A N 1
ATOM 857 C CA . ALA A 1 110 ? -27.330 -13.977 31.733 1.00 56.22 110 ALA A CA 1
ATOM 858 C C . ALA A 1 110 ? -27.172 -14.382 30.244 1.00 56.22 110 ALA A C 1
ATOM 860 O O . ALA A 1 110 ? -26.164 -14.997 29.904 1.00 56.22 110 ALA A O 1
ATOM 861 N N . ASN A 1 111 ? -28.100 -14.033 29.337 1.00 57.88 111 ASN A N 1
ATOM 862 C CA . ASN A 1 111 ? -28.113 -14.609 27.974 1.00 57.88 111 ASN A CA 1
ATOM 863 C C . ASN A 1 111 ? -27.657 -13.656 26.839 1.00 57.88 111 ASN A C 1
ATOM 865 O O . ASN A 1 111 ? -27.021 -14.093 25.884 1.00 57.88 111 ASN A O 1
ATOM 869 N N . LEU A 1 112 ? -27.856 -12.335 26.951 1.00 55.75 112 LEU A N 1
ATOM 870 C CA . LEU A 1 112 ? -27.361 -11.378 25.936 1.00 55.75 112 LEU A CA 1
ATOM 871 C C . LEU A 1 112 ? -25.839 -11.155 26.014 1.00 55.75 112 LEU A C 1
ATOM 873 O O . LEU A 1 112 ? -25.187 -10.874 25.009 1.00 55.75 112 LEU A O 1
ATOM 877 N N . ASN A 1 113 ? -25.245 -11.366 27.190 1.00 54.41 113 ASN A N 1
ATOM 878 C CA . ASN A 1 113 ? -23.804 -11.221 27.396 1.00 54.41 113 ASN A CA 1
ATOM 879 C C . ASN A 1 113 ? -22.980 -12.348 26.755 1.00 54.41 113 ASN A C 1
ATOM 881 O O . ASN A 1 113 ? -21.809 -12.133 26.439 1.00 54.41 113 ASN A O 1
ATOM 885 N N . ALA A 1 114 ? -23.574 -13.525 26.526 1.00 57.34 114 ALA A N 1
ATOM 886 C CA . ALA A 1 114 ? -22.908 -14.628 25.840 1.00 57.34 114 ALA A CA 1
ATOM 887 C C . ALA A 1 114 ? -22.727 -14.311 24.349 1.00 57.34 114 ALA A C 1
ATOM 889 O O . ALA A 1 114 ? -21.604 -14.361 23.868 1.00 57.34 114 ALA A O 1
ATOM 890 N N . ALA A 1 115 ? -23.773 -13.854 23.650 1.00 56.72 115 ALA A N 1
ATOM 891 C CA . ALA A 1 115 ? -23.689 -13.466 22.237 1.00 56.72 115 ALA A CA 1
ATOM 892 C C . ALA A 1 115 ? -22.741 -12.272 21.994 1.00 56.72 115 ALA A C 1
ATOM 894 O O . ALA A 1 115 ? -21.967 -12.278 21.036 1.00 56.72 115 ALA A O 1
ATOM 895 N N . VAL A 1 116 ? -22.729 -11.285 22.899 1.00 56.19 116 VAL A N 1
ATOM 896 C CA . VAL A 1 116 ? -21.788 -10.150 22.845 1.00 56.19 116 VAL A CA 1
ATOM 897 C C . VAL A 1 116 ? -20.345 -10.588 23.149 1.00 56.19 116 VAL A C 1
ATOM 899 O O . VAL A 1 116 ? -19.407 -10.093 22.523 1.00 56.19 116 VAL A O 1
ATOM 902 N N . ARG A 1 117 ? -20.129 -11.552 24.059 1.00 55.31 117 ARG A N 1
ATOM 903 C CA . ARG A 1 117 ? -18.801 -12.161 24.285 1.00 55.31 117 ARG A CA 1
ATOM 904 C C . ARG A 1 117 ? -18.351 -13.032 23.112 1.00 55.31 117 ARG A C 1
ATOM 906 O O . ARG A 1 117 ? -17.170 -13.013 22.778 1.00 55.31 117 ARG A O 1
ATOM 913 N N . GLU A 1 118 ? -19.271 -13.731 22.460 1.00 54.34 118 GLU A N 1
ATOM 914 C CA . GLU A 1 118 ? -19.015 -14.585 21.297 1.00 54.34 118 GLU A CA 1
ATOM 915 C C . GLU A 1 118 ? -18.646 -13.756 20.050 1.00 54.34 118 GLU A C 1
ATOM 917 O O . GLU A 1 118 ? -17.804 -14.172 19.256 1.00 54.34 118 GLU A O 1
ATOM 922 N N . MET A 1 119 ? -19.214 -12.551 19.897 1.00 53.16 119 MET A N 1
ATOM 923 C CA . MET A 1 119 ? -18.858 -11.596 18.833 1.00 53.16 119 MET A CA 1
ATOM 924 C C . MET A 1 119 ? -17.495 -10.921 19.028 1.00 53.16 119 MET A C 1
ATOM 926 O O . MET A 1 119 ? -16.954 -10.358 18.080 1.00 53.16 119 MET A O 1
ATOM 930 N N . ARG A 1 120 ? -16.858 -11.050 20.201 1.00 53.88 120 ARG A N 1
ATOM 931 C CA . ARG A 1 120 ? -15.439 -10.680 20.375 1.00 53.88 120 ARG A CA 1
ATOM 932 C C . ARG A 1 120 ? -14.473 -11.713 19.782 1.00 53.88 120 ARG A C 1
ATOM 934 O O . ARG A 1 120 ? -13.272 -11.659 20.053 1.00 53.88 120 ARG A O 1
ATOM 941 N N . LYS A 1 121 ? -14.958 -12.632 18.936 1.00 55.31 121 LYS A N 1
ATOM 942 C CA . LYS A 1 121 ? -14.150 -13.382 17.962 1.00 55.31 121 LYS A CA 1
ATOM 943 C C . LYS A 1 121 ? -13.486 -12.388 17.000 1.00 55.31 121 LYS A C 1
ATOM 945 O O . LYS A 1 121 ? -14.002 -12.129 15.925 1.00 55.31 121 LYS A O 1
ATOM 950 N N . ARG A 1 122 ? -12.364 -11.813 17.453 1.00 58.19 122 ARG A N 1
ATOM 951 C CA . ARG A 1 122 ? -11.392 -10.956 16.747 1.00 58.19 122 ARG A CA 1
ATOM 952 C C . ARG A 1 122 ? -11.994 -10.239 15.534 1.00 58.19 122 ARG A C 1
ATOM 954 O O . ARG A 1 122 ? -11.879 -10.739 14.420 1.00 58.19 122 ARG A O 1
ATOM 961 N N . ALA A 1 123 ? -12.604 -9.071 15.756 1.00 66.12 123 ALA A N 1
ATOM 962 C CA . ALA A 1 123 ? -13.170 -8.230 14.690 1.00 66.12 123 ALA A CA 1
ATOM 963 C C . ALA A 1 123 ? -12.191 -8.008 13.518 1.00 66.12 123 ALA A C 1
ATOM 965 O O . ALA A 1 123 ? -12.604 -7.896 12.367 1.00 66.12 123 ALA A O 1
ATOM 966 N N . TYR A 1 124 ? -10.892 -8.060 13.814 1.00 75.50 124 TYR A N 1
ATOM 967 C CA . TYR A 1 124 ? -9.800 -7.898 12.871 1.00 75.50 124 TYR A CA 1
ATOM 968 C C . TYR A 1 124 ? -9.125 -9.228 12.542 1.00 75.50 124 TYR A C 1
ATOM 970 O O . TYR A 1 124 ? -8.771 -10.000 13.439 1.00 75.50 124 TYR A O 1
ATOM 978 N N . THR A 1 125 ? -8.914 -9.486 11.252 1.00 74.44 125 THR A N 1
ATOM 979 C CA . THR A 1 125 ? -8.217 -10.697 10.772 1.00 74.44 125 THR A CA 1
ATOM 980 C C . THR A 1 125 ? -6.823 -10.458 10.234 1.00 74.44 125 THR A C 1
ATOM 982 O O . THR A 1 125 ? -6.057 -11.416 10.164 1.00 74.44 125 THR A O 1
ATOM 985 N N . ARG A 1 126 ? -6.502 -9.233 9.805 1.00 84.25 126 ARG A N 1
ATOM 986 C CA . ARG A 1 126 ? -5.263 -8.943 9.076 1.00 84.25 126 ARG A CA 1
ATOM 987 C C . ARG A 1 126 ? -4.883 -7.463 9.188 1.00 84.25 126 ARG A C 1
ATOM 989 O O . ARG A 1 126 ? -5.744 -6.633 9.481 1.00 84.25 126 ARG A O 1
ATOM 996 N N . GLN A 1 127 ? -3.605 -7.165 8.969 1.00 90.62 127 GLN A N 1
ATOM 997 C CA . GLN A 1 127 ? -3.110 -5.800 8.771 1.00 90.62 127 GLN A CA 1
ATOM 998 C C . GLN A 1 127 ? -3.672 -5.241 7.456 1.00 90.62 127 GLN A C 1
ATOM 1000 O O . GLN A 1 127 ? -3.897 -6.005 6.514 1.00 90.62 127 GLN A O 1
ATOM 1005 N N . ARG A 1 128 ? -3.957 -3.936 7.420 1.00 92.06 128 ARG A N 1
ATOM 1006 C CA . ARG A 1 128 ? -4.507 -3.254 6.240 1.00 92.06 128 ARG A CA 1
ATOM 1007 C C . ARG A 1 128 ? -3.460 -2.987 5.178 1.00 92.06 128 ARG A C 1
ATOM 1009 O O . ARG A 1 128 ? -3.752 -3.155 4.002 1.00 92.06 128 ARG A O 1
ATOM 1016 N N . TYR A 1 129 ? -2.262 -2.627 5.606 1.00 91.50 129 TYR A N 1
ATOM 1017 C CA . TYR A 1 129 ? -1.148 -2.351 4.719 1.00 91.50 129 TYR A CA 1
ATOM 1018 C C . TYR A 1 129 ? -0.142 -3.496 4.783 1.00 91.50 129 TYR A C 1
ATOM 1020 O O . TYR A 1 129 ? 0.181 -3.986 5.868 1.00 91.50 129 TYR A O 1
ATOM 1028 N N . GLU A 1 130 ? 0.323 -3.937 3.621 1.00 89.38 130 GLU A N 1
ATOM 1029 C CA . GLU A 1 130 ? 1.381 -4.934 3.471 1.00 89.38 130 GLU A CA 1
ATOM 1030 C C . GLU A 1 130 ? 2.446 -4.410 2.507 1.00 89.38 130 GLU A C 1
ATOM 1032 O O . GLU A 1 130 ? 2.183 -3.520 1.704 1.00 89.38 130 GLU A O 1
ATOM 1037 N N . ILE A 1 131 ? 3.659 -4.956 2.594 1.00 87.50 131 ILE A N 1
ATOM 1038 C CA . ILE A 1 131 ? 4.745 -4.632 1.666 1.00 87.50 131 ILE A CA 1
ATOM 1039 C C . ILE A 1 131 ? 4.768 -5.687 0.564 1.00 87.50 131 ILE A C 1
ATOM 1041 O O . ILE A 1 131 ? 4.740 -6.891 0.845 1.00 87.50 131 ILE A O 1
ATOM 1045 N N . CYS A 1 132 ? 4.799 -5.255 -0.694 1.00 84.31 132 CYS A N 1
ATOM 1046 C CA . CYS A 1 132 ? 4.966 -6.163 -1.820 1.00 84.31 132 CYS A CA 1
ATOM 1047 C C . CYS A 1 132 ? 6.386 -6.736 -1.806 1.00 84.31 132 CYS A C 1
ATOM 1049 O O . CYS A 1 132 ? 7.341 -5.994 -1.967 1.00 84.31 132 CYS A O 1
ATOM 1051 N N . GLY A 1 133 ? 6.546 -8.057 -1.689 1.00 77.69 133 GLY A N 1
ATOM 1052 C CA . GLY A 1 133 ? 7.873 -8.693 -1.669 1.00 77.69 133 GLY A CA 1
ATOM 1053 C C . GLY A 1 133 ? 8.649 -8.658 -2.995 1.00 77.69 133 GLY A C 1
ATOM 1054 O O . GLY A 1 133 ? 9.662 -9.343 -3.105 1.00 77.69 133 GLY A O 1
ATOM 1055 N N . GLN A 1 134 ? 8.151 -7.950 -4.015 1.00 73.06 134 GLN A N 1
ATOM 1056 C CA . GLN A 1 134 ? 8.825 -7.775 -5.306 1.00 73.06 134 GLN A CA 1
ATOM 1057 C C . GLN A 1 134 ? 9.238 -6.324 -5.567 1.00 73.06 134 GLN A C 1
ATOM 1059 O O . GLN A 1 134 ? 10.372 -6.104 -5.972 1.00 73.06 134 GLN A O 1
ATOM 1064 N N . CYS A 1 135 ? 8.348 -5.349 -5.334 1.00 79.44 135 CYS A N 1
ATOM 1065 C CA . CYS A 1 135 ? 8.665 -3.926 -5.517 1.00 79.44 135 CYS A CA 1
ATOM 1066 C C . CYS A 1 135 ? 8.984 -3.183 -4.211 1.00 79.44 135 CYS A C 1
ATOM 1068 O O . CYS A 1 135 ? 9.334 -2.011 -4.264 1.00 79.44 135 CYS A O 1
ATOM 1070 N N . ASP A 1 136 ? 8.843 -3.834 -3.052 1.00 80.81 136 ASP A N 1
ATOM 1071 C CA . ASP A 1 136 ? 9.025 -3.258 -1.711 1.00 80.81 136 ASP A CA 1
ATOM 1072 C C . ASP A 1 136 ? 8.154 -2.018 -1.413 1.00 80.81 136 ASP A C 1
ATOM 1074 O O . ASP A 1 136 ? 8.374 -1.303 -0.434 1.00 80.81 136 ASP A O 1
ATOM 1078 N N . GLU A 1 137 ? 7.109 -1.788 -2.213 1.00 82.62 137 GLU A N 1
ATOM 1079 C CA . GLU A 1 137 ? 6.129 -0.728 -1.983 1.00 82.62 137 GLU A CA 1
ATOM 1080 C C . GLU A 1 137 ? 4.999 -1.202 -1.057 1.00 82.62 137 GLU A C 1
ATOM 1082 O O . GLU A 1 137 ? 4.563 -2.360 -1.093 1.00 82.62 137 GLU A O 1
ATOM 1087 N N . GLU A 1 138 ? 4.516 -0.284 -0.219 1.00 91.06 138 GLU A N 1
ATOM 1088 C CA . GLU A 1 138 ? 3.359 -0.499 0.647 1.00 91.06 138 GLU A CA 1
ATOM 1089 C C . GLU A 1 138 ? 2.057 -0.439 -0.161 1.00 91.06 138 GLU A C 1
ATOM 1091 O O . GLU A 1 138 ? 1.852 0.470 -0.967 1.00 91.06 138 GLU A O 1
ATOM 1096 N N . TYR A 1 139 ? 1.151 -1.387 0.076 1.00 87.69 139 TYR A N 1
ATOM 1097 C CA . TYR A 1 139 ? -0.163 -1.423 -0.561 1.00 87.69 139 TYR A CA 1
ATOM 1098 C C . TYR A 1 139 ? -1.281 -1.716 0.446 1.00 87.69 139 TYR A C 1
ATOM 1100 O O . TYR A 1 139 ? -1.097 -2.463 1.407 1.00 87.69 139 TYR A O 1
ATOM 1108 N N . ASP A 1 140 ? -2.469 -1.146 0.210 1.00 90.88 140 ASP A N 1
ATOM 1109 C CA . ASP A 1 140 ? -3.677 -1.436 0.994 1.00 90.88 140 ASP A CA 1
ATOM 1110 C C . ASP A 1 140 ? -4.334 -2.726 0.478 1.00 90.88 140 ASP A C 1
ATOM 1112 O O . ASP A 1 140 ? -4.787 -2.808 -0.666 1.00 90.88 140 ASP A O 1
ATOM 1116 N N . VAL A 1 141 ? -4.424 -3.737 1.341 1.00 87.88 141 VAL A N 1
ATOM 1117 C CA . VAL A 1 141 ? -5.003 -5.062 1.068 1.00 87.88 141 VAL A CA 1
ATOM 1118 C C . VAL A 1 141 ? -6.457 -4.980 0.585 1.00 87.88 141 VAL A C 1
ATOM 1120 O O . VAL A 1 141 ? -6.914 -5.882 -0.119 1.00 87.88 141 VAL A O 1
ATOM 1123 N N . LEU A 1 142 ? -7.201 -3.928 0.941 1.00 84.94 142 LEU A N 1
ATOM 1124 C CA . LEU A 1 142 ? -8.586 -3.733 0.503 1.00 84.94 142 LEU A CA 1
ATOM 1125 C C . LEU A 1 142 ? -8.708 -3.124 -0.894 1.00 84.94 142 LEU A C 1
ATOM 1127 O O . LEU A 1 142 ? -9.709 -3.370 -1.570 1.00 84.94 142 LEU A O 1
ATOM 1131 N N . SER A 1 143 ? -7.731 -2.320 -1.312 1.00 83.31 143 SER A N 1
ATOM 1132 C CA . SER A 1 143 ? -7.751 -1.634 -2.609 1.00 83.31 143 SER A CA 1
ATOM 1133 C C . SER A 1 143 ? -6.857 -2.299 -3.655 1.00 83.31 143 SER A C 1
ATOM 1135 O O . SER A 1 143 ? -6.983 -1.977 -4.837 1.00 83.31 143 SER A O 1
ATOM 1137 N N . ASN A 1 144 ? -6.006 -3.243 -3.240 1.00 84.31 144 ASN A N 1
ATOM 1138 C CA . ASN A 1 144 ? -5.110 -3.980 -4.118 1.00 84.31 144 ASN A CA 1
ATOM 1139 C C . ASN A 1 144 ? -5.900 -4.778 -5.162 1.00 84.31 144 ASN A C 1
ATOM 1141 O O . ASN A 1 144 ? -6.610 -5.735 -4.840 1.00 84.31 144 ASN A O 1
ATOM 1145 N N . ARG A 1 145 ? -5.773 -4.370 -6.421 1.00 76.06 145 ARG A N 1
ATOM 1146 C CA . ARG A 1 145 ? -6.288 -5.084 -7.589 1.00 76.06 145 ARG A CA 1
ATOM 1147 C C . ARG A 1 145 ? -5.170 -5.918 -8.206 1.00 76.06 145 ARG A C 1
ATOM 1149 O O . ARG A 1 145 ? -3.994 -5.714 -7.922 1.00 76.06 145 ARG A O 1
ATOM 1156 N N . ASP A 1 146 ? -5.541 -6.824 -9.095 1.00 71.06 146 ASP A N 1
ATOM 1157 C CA . ASP A 1 146 ? -4.608 -7.559 -9.957 1.00 71.06 146 ASP A CA 1
ATOM 1158 C C . ASP A 1 146 ? -3.684 -6.638 -10.776 1.00 71.06 146 ASP A C 1
ATOM 1160 O O . ASP A 1 146 ? -2.574 -7.033 -11.113 1.00 71.06 146 ASP A O 1
ATOM 1164 N N . THR A 1 147 ? -4.095 -5.391 -11.019 1.00 66.56 147 THR A N 1
ATOM 1165 C CA . THR A 1 147 ? -3.298 -4.362 -11.708 1.00 66.56 147 THR A CA 1
ATOM 1166 C C . THR A 1 147 ? -2.554 -3.392 -10.781 1.00 66.56 147 THR A C 1
ATOM 1168 O O . THR A 1 147 ? -1.954 -2.433 -11.263 1.00 66.56 147 THR A O 1
ATOM 1171 N N . SER A 1 148 ? -2.659 -3.533 -9.456 1.00 71.56 148 SER A N 1
ATOM 1172 C CA . SER A 1 148 ? -2.097 -2.550 -8.512 1.00 71.56 148 SER A CA 1
ATOM 1173 C C . SER A 1 148 ? -0.582 -2.674 -8.353 1.00 71.56 148 SER A C 1
ATOM 1175 O O . SER A 1 148 ? 0.080 -1.667 -8.116 1.00 71.56 148 SER A O 1
ATOM 1177 N N . CYS A 1 149 ? -0.017 -3.871 -8.532 1.00 71.44 149 CYS A N 1
ATOM 1178 C CA . CYS A 1 149 ? 1.429 -4.035 -8.615 1.00 71.44 149 CYS A CA 1
ATOM 1179 C C . CYS A 1 149 ? 1.884 -3.792 -10.060 1.00 71.44 149 CYS A C 1
ATOM 1181 O O . CYS A 1 149 ? 1.520 -4.541 -10.965 1.00 71.44 149 CYS A O 1
ATOM 1183 N N . ARG A 1 150 ? 2.689 -2.746 -10.278 1.00 64.19 150 ARG A N 1
ATOM 1184 C CA . ARG A 1 150 ? 3.229 -2.389 -11.605 1.00 64.19 150 ARG A CA 1
ATOM 1185 C C . ARG A 1 150 ? 4.332 -3.334 -12.095 1.00 64.19 150 ARG A C 1
ATOM 1187 O O . ARG A 1 150 ? 4.742 -3.243 -13.243 1.00 64.19 150 ARG A O 1
ATOM 1194 N N . TRP A 1 151 ? 4.805 -4.239 -11.241 1.00 66.31 151 TRP A N 1
ATOM 1195 C CA . TRP A 1 151 ? 6.056 -4.976 -11.437 1.00 66.31 151 TRP A CA 1
ATOM 1196 C C . TRP A 1 151 ? 5.923 -6.316 -12.169 1.00 66.31 151 TRP A C 1
ATOM 1198 O O . TRP A 1 151 ? 6.734 -7.221 -11.993 1.00 66.31 151 TRP A O 1
ATOM 1208 N N . HIS A 1 152 ? 4.914 -6.454 -13.021 1.00 57.78 152 HIS A N 1
ATOM 1209 C CA . HIS A 1 152 ? 4.741 -7.663 -13.817 1.00 57.78 152 HIS A CA 1
ATOM 1210 C C . HIS A 1 152 ? 4.758 -7.362 -15.303 1.00 57.78 152 HIS A C 1
ATOM 1212 O O . HIS A 1 152 ? 3.964 -7.927 -16.022 1.00 57.78 152 HIS A O 1
ATOM 1218 N N . SER A 1 153 ? 5.659 -6.522 -15.798 1.00 66.56 153 SER A N 1
ATOM 1219 C CA . SER A 1 153 ? 6.065 -6.655 -17.193 1.00 66.56 153 SER A CA 1
ATOM 1220 C C . SER A 1 153 ? 7.471 -7.256 -17.176 1.00 66.56 153 SER A C 1
ATOM 1222 O O . SER A 1 153 ? 8.374 -6.748 -16.521 1.00 66.56 153 SER A O 1
ATOM 1224 N N . VAL A 1 154 ? 7.653 -8.437 -17.745 1.00 81.88 154 VAL A N 1
ATOM 1225 C CA . VAL A 1 154 ? 8.978 -9.019 -17.961 1.00 81.88 154 VAL A CA 1
ATOM 1226 C C . VAL A 1 154 ? 9.352 -8.698 -19.388 1.00 81.88 154 VAL A C 1
ATOM 1228 O O . VAL A 1 154 ? 8.494 -8.750 -20.268 1.00 81.88 154 VAL A O 1
ATOM 1231 N N . PHE A 1 155 ? 10.600 -8.289 -19.593 1.00 88.31 155 PHE A N 1
ATOM 1232 C CA . PHE A 1 155 ? 11.109 -8.016 -20.926 1.00 88.31 155 PHE A CA 1
ATOM 1233 C C . PHE A 1 155 ? 10.896 -9.251 -21.801 1.00 88.31 155 PHE A C 1
ATOM 1235 O O . PHE A 1 155 ? 11.310 -10.349 -21.434 1.00 88.31 155 PHE A O 1
ATOM 1242 N N . ASP A 1 156 ? 10.167 -9.072 -22.898 1.00 91.75 156 ASP A N 1
ATOM 1243 C CA . ASP A 1 156 ? 9.916 -10.127 -23.866 1.00 91.75 156 ASP A CA 1
ATOM 1244 C C . ASP A 1 156 ? 10.952 -9.984 -24.975 1.00 91.75 156 ASP A C 1
ATOM 1246 O O . ASP A 1 156 ? 10.735 -9.233 -25.922 1.00 91.75 156 ASP A O 1
ATOM 1250 N N . ASP A 1 157 ? 12.099 -10.644 -24.820 1.00 92.06 157 ASP A N 1
ATOM 1251 C CA . ASP A 1 157 ? 13.201 -10.601 -25.789 1.00 92.06 157 ASP A CA 1
ATOM 1252 C C . ASP A 1 157 ? 12.818 -11.187 -27.155 1.00 92.06 157 ASP A C 1
ATOM 1254 O O . ASP A 1 157 ? 13.411 -10.817 -28.166 1.00 92.06 157 ASP A O 1
ATOM 1258 N N . ASP A 1 158 ? 11.772 -12.012 -27.189 1.00 93.44 158 ASP A N 1
ATOM 1259 C CA . ASP A 1 158 ? 11.169 -12.568 -28.399 1.00 93.44 158 ASP A CA 1
ATOM 1260 C C . ASP A 1 158 ? 10.088 -11.657 -29.029 1.00 93.44 158 ASP A C 1
ATOM 1262 O O . ASP A 1 158 ? 9.462 -12.033 -30.028 1.00 93.44 158 ASP A O 1
ATOM 1266 N N . ALA A 1 159 ? 9.795 -10.480 -28.461 1.00 94.38 159 ALA A N 1
ATOM 1267 C CA . ALA A 1 159 ? 8.790 -9.586 -29.031 1.00 94.38 159 ALA A CA 1
ATOM 1268 C C . ALA A 1 159 ? 9.313 -8.905 -30.303 1.00 94.38 159 ALA A C 1
ATOM 1270 O O . ALA A 1 159 ? 10.316 -8.196 -30.282 1.00 94.38 159 ALA A O 1
ATOM 1271 N N . SER A 1 160 ? 8.548 -9.000 -31.395 1.00 95.88 160 SER A N 1
ATOM 1272 C CA . SER A 1 160 ? 8.943 -8.481 -32.716 1.00 95.88 160 SER A CA 1
ATOM 1273 C C . SER A 1 160 ? 9.196 -6.969 -32.770 1.00 95.88 160 SER A C 1
ATOM 1275 O O . SER A 1 160 ? 9.711 -6.455 -33.755 1.00 95.88 160 SER A O 1
ATOM 1277 N N . ILE A 1 161 ? 8.790 -6.219 -31.742 1.00 95.12 161 ILE A N 1
ATOM 1278 C CA . ILE A 1 161 ? 9.109 -4.792 -31.634 1.00 95.12 161 ILE A CA 1
ATOM 1279 C C . ILE A 1 161 ? 10.608 -4.540 -31.422 1.00 95.12 161 ILE A C 1
ATOM 1281 O O . ILE A 1 161 ? 11.094 -3.456 -31.738 1.00 95.12 161 ILE A O 1
ATOM 1285 N N . TRP A 1 162 ? 11.336 -5.542 -30.927 1.00 96.19 162 TRP A N 1
ATOM 1286 C CA . TRP A 1 162 ? 12.772 -5.469 -30.689 1.00 96.19 162 TRP A CA 1
ATOM 1287 C C . TRP A 1 162 ? 13.616 -5.975 -31.863 1.00 96.19 162 TRP A C 1
ATOM 1289 O O . TRP A 1 162 ? 14.826 -5.768 -31.841 1.00 96.19 162 TRP A O 1
ATOM 1299 N N . ASP A 1 163 ? 13.009 -6.572 -32.898 1.00 96.06 163 ASP A N 1
ATOM 1300 C CA . ASP A 1 163 ? 13.729 -7.147 -34.049 1.00 96.06 163 ASP A CA 1
ATOM 1301 C C . ASP A 1 163 ? 14.640 -6.119 -34.748 1.00 96.06 163 ASP A C 1
ATOM 1303 O O . ASP A 1 163 ? 15.746 -6.448 -35.180 1.00 96.06 163 ASP A O 1
ATOM 1307 N N . ASP A 1 164 ? 14.198 -4.859 -34.807 1.00 96.25 164 ASP A N 1
ATOM 1308 C CA . ASP A 1 164 ? 14.934 -3.743 -35.414 1.00 96.25 164 ASP A CA 1
ATOM 1309 C C . ASP A 1 164 ? 15.686 -2.873 -34.376 1.00 96.25 164 ASP A C 1
ATOM 1311 O O . ASP A 1 164 ? 16.216 -1.806 -34.712 1.00 96.25 164 ASP A O 1
ATOM 1315 N N . TRP A 1 165 ? 15.736 -3.283 -33.101 1.00 96.31 165 TRP A N 1
ATOM 1316 C CA . TRP A 1 165 ? 16.316 -2.477 -32.023 1.00 96.31 165 TRP A CA 1
ATOM 1317 C C . TRP A 1 165 ? 17.844 -2.592 -31.966 1.00 96.31 165 TRP A C 1
ATOM 1319 O O . TRP A 1 165 ? 18.419 -3.548 -31.446 1.00 96.31 165 TRP A O 1
ATOM 1329 N N . ASP A 1 166 ? 18.532 -1.563 -32.456 1.00 96.25 166 ASP A N 1
ATOM 1330 C CA . ASP A 1 166 ? 19.993 -1.483 -32.413 1.00 96.25 166 ASP A CA 1
ATOM 1331 C C . ASP A 1 166 ? 20.497 -0.888 -31.084 1.00 96.25 166 ASP A C 1
ATOM 1333 O O . ASP A 1 166 ? 20.453 0.327 -30.871 1.00 96.25 166 ASP A O 1
ATOM 1337 N N . VAL A 1 167 ? 21.003 -1.739 -30.184 1.00 95.69 167 VAL A N 1
ATOM 1338 C CA . VAL A 1 167 ? 21.458 -1.356 -28.829 1.00 95.69 167 VAL A CA 1
ATOM 1339 C C . VAL A 1 167 ? 22.503 -0.221 -28.822 1.00 95.69 167 VAL A C 1
ATOM 1341 O O . VAL A 1 167 ? 22.366 0.696 -28.011 1.00 95.69 167 VAL A O 1
ATOM 1344 N N . PRO A 1 168 ? 23.531 -0.205 -29.698 1.00 97.50 168 PRO A N 1
ATOM 1345 C CA . PRO A 1 168 ? 24.431 0.941 -29.856 1.00 97.50 168 PRO A CA 1
ATOM 1346 C C . PRO A 1 168 ? 23.750 2.284 -30.147 1.00 97.50 168 PRO A C 1
ATOM 1348 O O . PRO A 1 168 ? 24.266 3.323 -29.734 1.00 97.50 168 PRO A O 1
ATOM 1351 N N . THR A 1 169 ? 22.627 2.269 -30.866 1.00 97.50 169 THR A N 1
ATOM 1352 C CA . THR A 1 169 ? 21.923 3.477 -31.315 1.00 97.50 169 THR A CA 1
ATOM 1353 C C . THR A 1 169 ? 20.860 3.918 -30.310 1.00 97.50 169 THR A C 1
ATOM 1355 O O . THR A 1 169 ? 20.778 5.103 -29.986 1.00 97.50 169 THR A O 1
ATOM 1358 N N . TRP A 1 170 ? 20.068 2.975 -29.799 1.00 94.81 170 TRP A N 1
ATOM 1359 C CA . TRP A 1 170 ? 18.869 3.247 -28.996 1.00 94.81 170 TRP A CA 1
ATOM 1360 C C . TRP A 1 170 ? 19.031 2.926 -27.505 1.00 94.81 170 TRP A C 1
ATOM 1362 O O . TRP A 1 170 ? 18.167 3.259 -26.699 1.00 94.81 170 TRP A O 1
ATOM 1372 N N . GLY A 1 171 ? 20.150 2.316 -27.112 1.00 96.38 171 GLY A N 1
ATOM 1373 C CA . GLY A 1 171 ? 20.403 1.889 -25.740 1.00 96.38 171 GLY A CA 1
ATOM 1374 C C . GLY A 1 171 ? 19.770 0.537 -25.405 1.00 96.38 171 GLY A C 1
ATOM 1375 O O . GLY A 1 171 ? 19.357 -0.224 -26.281 1.00 96.38 171 GLY A O 1
ATOM 1376 N N . GLN A 1 172 ? 19.745 0.212 -24.110 1.00 96.81 172 GLN A N 1
ATOM 1377 C CA . GLN A 1 172 ? 19.169 -1.042 -23.625 1.00 96.81 172 GLN A CA 1
ATOM 1378 C C . GLN A 1 172 ? 17.647 -1.058 -23.870 1.00 96.81 172 GLN A C 1
ATOM 1380 O O . GLN A 1 172 ? 16.984 -0.083 -23.520 1.00 96.81 172 GLN A O 1
ATOM 1385 N N . PRO A 1 173 ? 17.082 -2.137 -24.441 1.00 94.81 173 PRO A N 1
ATOM 1386 C CA . PRO A 1 173 ? 15.639 -2.251 -24.660 1.00 94.81 173 PRO A CA 1
ATOM 1387 C C . PRO A 1 173 ? 14.845 -2.281 -23.345 1.00 94.81 173 PRO A C 1
ATOM 1389 O O . PRO A 1 173 ? 13.777 -1.680 -23.249 1.00 94.81 173 PRO A O 1
ATOM 1392 N N . ASP A 1 174 ? 15.391 -2.924 -22.309 1.00 93.38 174 ASP A N 1
ATOM 1393 C CA . ASP A 1 174 ? 14.768 -3.005 -20.989 1.00 93.38 174 ASP A CA 1
ATOM 1394 C C . ASP A 1 174 ? 15.081 -1.760 -20.138 1.00 93.38 174 ASP A C 1
ATOM 1396 O O . ASP A 1 174 ? 16.038 -1.724 -19.360 1.00 93.38 174 ASP A O 1
ATOM 1400 N N . THR A 1 175 ? 14.275 -0.714 -20.313 1.00 91.94 175 THR A N 1
ATOM 1401 C CA . THR A 1 175 ? 14.294 0.501 -19.485 1.00 91.94 175 THR A CA 1
ATOM 1402 C C . THR A 1 175 ? 12.884 0.857 -19.024 1.00 91.94 175 THR A C 1
ATOM 1404 O O . THR A 1 175 ? 11.902 0.469 -19.653 1.00 91.94 175 THR A O 1
ATOM 1407 N N . GLU A 1 176 ? 12.767 1.618 -17.931 1.00 86.81 176 GLU A N 1
ATOM 1408 C CA . GLU A 1 176 ? 11.463 2.076 -17.424 1.00 86.81 176 GLU A CA 1
ATOM 1409 C C . GLU A 1 176 ? 10.713 2.931 -18.455 1.00 86.81 176 GLU A C 1
ATOM 1411 O O . GLU A 1 176 ? 9.511 2.759 -18.644 1.00 86.81 176 GLU A O 1
ATOM 1416 N N . ASP A 1 177 ? 11.429 3.787 -19.188 1.00 92.56 177 ASP A N 1
ATOM 1417 C CA . ASP A 1 177 ? 10.839 4.612 -20.244 1.00 92.56 177 ASP A CA 1
ATOM 1418 C C . ASP A 1 177 ? 10.274 3.735 -21.374 1.00 92.56 177 ASP A C 1
ATOM 1420 O O . ASP A 1 177 ? 9.118 3.900 -21.775 1.00 92.56 177 ASP A O 1
ATOM 1424 N N . ASN A 1 178 ? 11.025 2.714 -21.807 1.00 93.12 178 ASN A N 1
ATOM 1425 C CA . ASN A 1 178 ? 10.562 1.769 -22.824 1.00 93.12 178 ASN A CA 1
ATOM 1426 C C . ASN A 1 178 ? 9.391 0.900 -22.343 1.00 93.12 178 ASN A C 1
ATOM 1428 O O . ASN A 1 178 ? 8.557 0.514 -23.157 1.00 93.12 178 ASN A O 1
ATOM 1432 N N . ARG A 1 179 ? 9.276 0.607 -21.042 1.00 90.00 179 ARG A N 1
ATOM 1433 C CA . ARG A 1 179 ? 8.124 -0.121 -20.467 1.00 90.00 179 ARG A CA 1
ATOM 1434 C C . ARG A 1 179 ? 6.825 0.673 -20.574 1.00 90.00 179 ARG A C 1
ATOM 1436 O O . ARG A 1 179 ? 5.755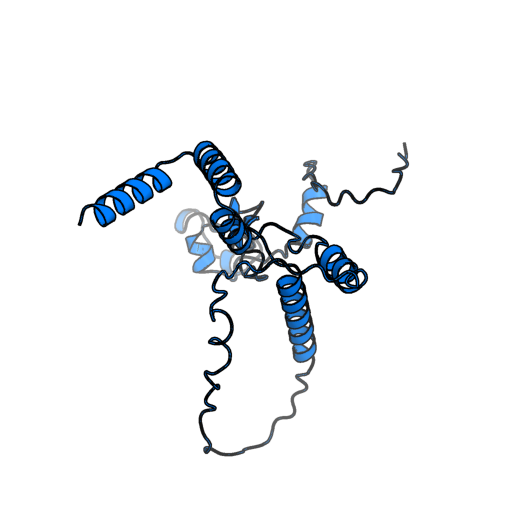 0.077 -20.708 1.00 90.00 179 ARG A O 1
ATOM 1443 N N . VAL A 1 180 ? 6.916 2.003 -20.531 1.00 86.19 180 VAL A N 1
ATOM 1444 C CA . VAL A 1 180 ? 5.780 2.915 -20.716 1.00 86.19 180 VAL A CA 1
ATOM 1445 C C . VAL A 1 180 ? 5.492 3.150 -22.200 1.00 86.19 180 VAL A C 1
ATOM 1447 O O . VAL A 1 180 ? 4.325 3.160 -22.595 1.00 86.19 180 VAL A O 1
ATOM 1450 N N . GLU A 1 181 ? 6.531 3.337 -23.016 1.00 94.31 181 GLU A N 1
ATOM 1451 C CA . GLU A 1 181 ? 6.401 3.672 -24.440 1.00 94.31 181 GLU A CA 1
ATOM 1452 C C . GLU A 1 181 ? 6.064 2.454 -25.318 1.00 94.31 181 GLU A C 1
ATOM 1454 O O . GLU A 1 181 ? 5.264 2.558 -26.251 1.00 94.31 181 GLU A O 1
ATOM 1459 N N . TYR A 1 182 ? 6.604 1.283 -24.978 1.00 93.44 182 TYR A N 1
ATOM 1460 C CA . TYR A 1 182 ? 6.479 0.035 -25.733 1.00 93.44 182 TYR A CA 1
ATOM 1461 C C . TYR A 1 182 ? 5.933 -1.115 -24.870 1.00 93.44 182 TYR A C 1
ATOM 1463 O O . TYR A 1 182 ? 6.566 -2.169 -24.780 1.00 93.44 182 TYR A O 1
ATOM 1471 N N . PRO A 1 183 ? 4.743 -0.982 -24.250 1.00 90.38 183 PRO A N 1
ATOM 1472 C CA . PRO A 1 183 ? 4.204 -1.996 -23.337 1.00 90.38 183 PRO A CA 1
ATOM 1473 C C . PRO A 1 183 ? 4.020 -3.380 -23.985 1.00 90.38 183 PRO A C 1
ATOM 1475 O O . PRO A 1 183 ? 4.039 -4.388 -23.287 1.00 90.38 183 PRO A O 1
ATOM 1478 N N . GLN A 1 184 ? 3.871 -3.448 -25.311 1.00 91.38 184 GLN A N 1
ATOM 1479 C CA . GLN A 1 184 ? 3.791 -4.683 -26.100 1.00 91.38 184 GLN A CA 1
ATOM 1480 C C . GLN A 1 184 ? 5.107 -5.469 -26.178 1.00 91.38 184 GLN A C 1
ATOM 1482 O O . GLN A 1 184 ? 5.074 -6.649 -26.511 1.00 91.38 184 GLN A O 1
ATOM 1487 N N . GLY A 1 185 ? 6.245 -4.832 -25.892 1.00 92.88 185 GLY A N 1
ATOM 1488 C CA . GLY A 1 185 ? 7.554 -5.485 -25.817 1.00 92.88 185 GLY A CA 1
ATOM 1489 C C . GLY A 1 185 ? 7.826 -6.154 -24.469 1.00 92.88 185 GLY A C 1
ATOM 1490 O O . GLY A 1 185 ? 8.944 -6.598 -24.212 1.00 92.88 185 GLY A O 1
ATOM 1491 N N . PHE A 1 186 ? 6.818 -6.199 -23.593 1.00 90.25 186 PHE A N 1
ATOM 1492 C CA . PHE A 1 186 ? 6.910 -6.797 -22.273 1.00 90.25 186 PHE A CA 1
ATOM 1493 C C . PHE A 1 186 ? 5.718 -7.730 -22.027 1.00 90.25 186 PHE A C 1
ATOM 1495 O O . PHE A 1 186 ? 4.561 -7.392 -22.283 1.00 90.25 186 PHE A O 1
ATOM 1502 N N . LYS A 1 187 ? 5.990 -8.917 -21.487 1.00 85.81 187 LYS A N 1
ATOM 1503 C CA . LYS A 1 187 ? 4.982 -9.920 -21.128 1.00 85.81 187 LYS A CA 1
ATOM 1504 C C . LYS A 1 187 ? 4.543 -9.750 -19.686 1.00 85.81 187 LYS A C 1
ATOM 1506 O O . LYS A 1 187 ? 5.372 -9.630 -18.786 1.00 85.81 187 LYS A O 1
ATOM 1511 N N . TRP A 1 188 ? 3.237 -9.845 -19.449 1.00 75.06 188 TRP A N 1
ATOM 1512 C CA . TRP A 1 188 ? 2.728 -9.949 -18.090 1.00 75.06 188 TRP A CA 1
ATOM 1513 C C . TRP A 1 188 ? 2.857 -11.374 -17.576 1.00 75.06 188 TRP A C 1
ATOM 1515 O O . TRP A 1 188 ? 1.998 -12.211 -17.844 1.00 75.06 188 TRP A O 1
ATOM 1525 N N . ILE A 1 189 ? 3.937 -11.661 -16.842 1.00 67.25 189 ILE A N 1
ATOM 1526 C CA . ILE A 1 189 ? 4.035 -12.931 -16.122 1.00 67.25 189 ILE A CA 1
ATOM 1527 C C . ILE A 1 189 ? 3.095 -12.830 -14.928 1.00 67.25 189 ILE A C 1
ATOM 1529 O O . ILE A 1 189 ? 3.355 -12.101 -13.968 1.00 67.25 189 ILE A O 1
ATOM 1533 N N . ALA A 1 190 ? 1.974 -13.546 -14.995 1.00 60.34 190 ALA A N 1
ATOM 1534 C CA . ALA A 1 190 ? 1.069 -13.644 -13.867 1.00 60.34 190 ALA A CA 1
ATOM 1535 C C . ALA A 1 190 ? 1.849 -14.174 -12.655 1.00 60.34 190 ALA A C 1
ATOM 1537 O O . ALA A 1 190 ? 2.654 -15.096 -12.778 1.00 60.34 190 ALA A O 1
ATOM 1538 N N . ALA A 1 191 ? 1.583 -13.643 -11.458 1.00 55.75 191 ALA A N 1
ATOM 1539 C CA . ALA A 1 191 ? 2.285 -14.036 -10.229 1.00 55.75 191 ALA A CA 1
ATOM 1540 C C . ALA A 1 191 ? 2.293 -15.561 -9.960 1.00 55.75 191 ALA A C 1
ATOM 1542 O O . ALA A 1 191 ? 3.126 -16.058 -9.204 1.00 55.75 191 ALA A O 1
ATOM 1543 N N . ARG A 1 192 ? 1.377 -16.313 -10.586 1.00 54.03 192 ARG A N 1
ATOM 1544 C CA . ARG A 1 192 ? 1.313 -17.777 -10.531 1.00 54.03 192 ARG A CA 1
ATOM 1545 C C . ARG A 1 192 ? 2.455 -18.469 -11.287 1.00 54.03 192 ARG A C 1
ATOM 1547 O O . ARG A 1 192 ? 2.884 -19.533 -10.848 1.00 54.03 192 ARG A O 1
ATOM 1554 N N . ASP A 1 193 ? 2.952 -17.868 -12.362 1.00 55.38 193 ASP A N 1
ATOM 1555 C CA . ASP A 1 193 ? 3.924 -18.481 -13.274 1.00 55.38 193 ASP A CA 1
ATOM 1556 C C . ASP A 1 193 ? 5.374 -18.275 -12.789 1.00 55.38 193 ASP A C 1
ATOM 1558 O O . ASP A 1 193 ? 6.215 -19.159 -12.946 1.00 55.38 193 ASP A O 1
ATOM 1562 N N . LEU A 1 194 ? 5.643 -17.199 -12.033 1.00 54.75 194 LEU A N 1
ATOM 1563 C CA . LEU A 1 194 ? 6.946 -16.951 -11.385 1.00 54.75 194 LEU A CA 1
ATOM 1564 C C . LEU A 1 194 ? 7.321 -18.004 -10.322 1.00 54.75 194 LEU A C 1
ATOM 1566 O O . LEU A 1 194 ? 8.500 -18.182 -10.009 1.00 54.75 194 LEU A O 1
ATOM 1570 N N . ALA A 1 195 ? 6.335 -18.705 -9.751 1.00 53.00 195 ALA A N 1
ATOM 1571 C CA . ALA A 1 195 ? 6.583 -19.781 -8.791 1.00 53.00 195 ALA A CA 1
ATOM 1572 C C . ALA A 1 195 ? 7.120 -21.061 -9.457 1.00 53.00 195 ALA A C 1
ATOM 1574 O O . ALA A 1 195 ? 7.715 -21.887 -8.769 1.00 53.00 195 ALA A O 1
ATOM 1575 N N . ALA A 1 196 ? 6.926 -21.230 -10.769 1.00 52.53 196 ALA A N 1
ATOM 1576 C CA . ALA A 1 196 ? 7.394 -22.402 -11.505 1.00 52.53 196 ALA A CA 1
ATOM 1577 C C . ALA A 1 196 ? 8.842 -22.241 -12.002 1.00 52.53 196 ALA A C 1
ATOM 1579 O O . ALA A 1 196 ? 9.611 -23.199 -11.948 1.00 52.53 196 ALA A O 1
ATOM 1580 N N . GLU A 1 197 ? 9.246 -21.036 -12.416 1.00 48.94 197 GLU A N 1
ATOM 1581 C CA . GLU A 1 197 ? 10.590 -20.785 -12.964 1.00 48.94 197 GLU A CA 1
ATOM 1582 C C . GLU A 1 197 ? 11.689 -20.709 -11.895 1.00 48.94 197 GLU A C 1
ATOM 1584 O O . GLU A 1 197 ? 12.793 -21.215 -12.097 1.00 48.94 197 GLU A O 1
ATOM 1589 N N . LYS A 1 198 ? 11.392 -20.179 -10.701 1.00 46.09 198 LYS A N 1
ATOM 1590 C CA . LYS A 1 198 ? 12.388 -20.089 -9.613 1.00 46.09 198 LYS A CA 1
ATOM 1591 C C . LYS A 1 198 ? 12.725 -21.420 -8.930 1.00 46.09 198 LYS A C 1
ATOM 1593 O O . LYS A 1 198 ? 13.601 -21.449 -8.070 1.00 46.09 198 LYS A O 1
ATOM 1598 N N . ILE A 1 199 ? 12.089 -22.529 -9.313 1.00 46.31 199 ILE A N 1
ATOM 1599 C CA . ILE A 1 199 ? 12.443 -23.866 -8.802 1.00 46.31 199 ILE A CA 1
ATOM 1600 C C . ILE A 1 199 ? 13.754 -24.377 -9.433 1.00 46.31 199 ILE A C 1
ATOM 1602 O O . ILE A 1 199 ? 14.406 -25.249 -8.861 1.00 46.31 199 ILE A O 1
ATOM 1606 N N . VAL A 1 200 ? 14.193 -23.815 -10.566 1.00 46.38 200 VAL A N 1
ATOM 1607 C CA . VAL A 1 200 ? 15.351 -24.338 -11.315 1.00 46.38 200 VAL A CA 1
ATOM 1608 C C . VAL A 1 200 ? 16.692 -23.759 -10.835 1.00 46.38 200 VAL A C 1
ATOM 1610 O O . VAL A 1 200 ? 17.722 -24.415 -10.970 1.00 46.38 200 VAL A O 1
ATOM 1613 N N . GLU A 1 201 ? 16.697 -22.604 -10.164 1.00 42.78 201 GLU A N 1
ATOM 1614 C CA . GLU A 1 201 ? 17.921 -21.966 -9.656 1.00 42.78 201 GLU A CA 1
ATOM 1615 C C . GLU A 1 201 ? 17.967 -21.879 -8.125 1.00 42.78 201 GLU A C 1
ATOM 1617 O O . GLU A 1 201 ? 18.194 -20.814 -7.574 1.00 42.78 201 GLU A O 1
ATOM 1622 N N . GLY A 1 202 ? 17.744 -22.984 -7.406 1.00 36.09 202 GLY A N 1
ATOM 1623 C CA . GLY A 1 202 ? 18.272 -23.203 -6.042 1.00 36.09 202 GLY A CA 1
ATOM 1624 C C . GLY A 1 202 ? 17.975 -22.174 -4.930 1.00 36.09 202 GLY A C 1
ATOM 1625 O O . GLY A 1 202 ? 18.492 -22.326 -3.822 1.00 36.09 202 GLY A O 1
ATOM 1626 N N . VAL A 1 203 ? 17.152 -21.153 -5.163 1.00 38.94 203 VAL A N 1
ATOM 1627 C CA . VAL A 1 203 ? 16.787 -20.130 -4.184 1.00 38.94 203 VAL A CA 1
ATOM 1628 C C . VAL A 1 203 ? 15.415 -20.493 -3.643 1.00 38.94 203 VAL A C 1
ATOM 1630 O O . VAL A 1 203 ? 14.378 -20.191 -4.230 1.00 38.94 203 VAL A O 1
ATOM 1633 N N . TYR A 1 204 ? 15.420 -21.152 -2.486 1.00 36.06 204 TYR A N 1
ATOM 1634 C CA . TYR A 1 204 ? 14.239 -21.302 -1.648 1.00 36.06 204 TYR A CA 1
ATOM 1635 C C . TYR A 1 204 ? 13.728 -19.904 -1.276 1.00 36.06 204 TYR A C 1
ATOM 1637 O O . TYR A 1 204 ? 14.162 -19.313 -0.286 1.00 36.06 204 TYR A O 1
ATOM 1645 N N . ILE A 1 205 ? 12.782 -19.370 -2.052 1.00 39.59 205 ILE A N 1
ATOM 1646 C CA . ILE A 1 205 ? 11.881 -18.346 -1.538 1.00 39.59 205 ILE A CA 1
ATOM 1647 C C . ILE A 1 205 ? 11.096 -19.048 -0.443 1.00 39.59 205 ILE A C 1
ATOM 1649 O O . ILE A 1 205 ? 10.235 -19.890 -0.699 1.00 39.59 205 ILE A O 1
ATOM 1653 N N . ILE A 1 206 ? 11.467 -18.745 0.795 1.00 36.31 206 ILE A N 1
ATOM 1654 C CA . ILE A 1 206 ? 10.740 -19.175 1.971 1.00 36.31 206 ILE A CA 1
ATOM 1655 C C . ILE A 1 206 ? 9.320 -18.635 1.795 1.00 36.31 206 ILE A C 1
ATOM 1657 O O . ILE A 1 206 ? 9.065 -17.445 1.970 1.00 36.31 206 ILE A O 1
ATOM 1661 N N . LEU A 1 207 ? 8.389 -19.518 1.432 1.00 40.72 207 LEU A N 1
ATOM 1662 C CA . LEU A 1 207 ? 6.968 -19.333 1.677 1.00 40.72 207 LEU A CA 1
ATOM 1663 C C . LEU A 1 207 ? 6.815 -19.266 3.197 1.00 40.72 207 LEU A C 1
ATOM 1665 O O . LEU A 1 207 ? 6.565 -20.274 3.861 1.00 40.72 207 LEU A O 1
ATOM 1669 N N . VAL A 1 208 ? 7.054 -18.090 3.779 1.00 39.47 208 VAL A N 1
ATOM 1670 C CA . VAL A 1 208 ? 6.837 -17.871 5.204 1.00 39.47 208 VAL A CA 1
ATOM 1671 C C . VAL A 1 208 ? 5.328 -17.900 5.430 1.00 39.47 208 VAL A C 1
ATOM 1673 O O . VAL A 1 208 ? 4.632 -16.899 5.319 1.00 39.47 208 VAL A O 1
ATOM 1676 N N . GLY A 1 209 ? 4.834 -19.085 5.780 1.00 36.88 209 GLY A N 1
ATOM 1677 C CA . GLY A 1 209 ? 3.896 -19.217 6.884 1.00 36.88 209 GLY A CA 1
ATOM 1678 C C . GLY A 1 209 ? 2.410 -19.113 6.561 1.00 36.88 209 GLY A C 1
ATOM 1679 O O . GLY A 1 209 ? 1.705 -18.336 7.197 1.00 36.88 209 GLY A O 1
ATOM 1680 N N . LEU A 1 210 ? 1.885 -20.036 5.753 1.00 38.88 210 LEU A N 1
ATOM 1681 C CA . LEU A 1 210 ? 0.605 -20.667 6.103 1.00 38.88 210 LEU A CA 1
ATOM 1682 C C . LEU A 1 210 ? 0.889 -21.871 7.015 1.00 38.88 210 LEU A C 1
ATOM 1684 O O . LEU A 1 210 ? 0.695 -23.021 6.636 1.00 38.88 210 LEU A O 1
ATOM 1688 N N . ASN A 1 211 ? 1.379 -21.609 8.231 1.00 38.00 211 ASN A N 1
ATOM 1689 C CA . ASN A 1 211 ? 1.480 -22.627 9.278 1.00 38.00 211 ASN A CA 1
ATOM 1690 C C . ASN A 1 211 ? 0.082 -22.899 9.851 1.00 38.00 211 ASN A C 1
ATOM 1692 O O . ASN A 1 211 ? -0.304 -22.367 10.892 1.00 38.00 211 ASN A O 1
ATOM 1696 N N . GLY A 1 212 ? -0.686 -23.729 9.147 1.00 40.53 212 GLY A N 1
ATOM 1697 C CA . GLY A 1 212 ? -1.741 -24.528 9.757 1.00 40.53 212 GLY A CA 1
ATOM 1698 C C . GLY A 1 212 ? -1.106 -25.774 10.391 1.00 40.53 212 GLY A C 1
ATOM 1699 O O . GLY A 1 212 ? -0.326 -26.449 9.721 1.00 40.53 212 GLY A O 1
ATOM 1700 N N . PRO A 1 213 ? -1.380 -26.100 11.663 1.00 46.75 213 PRO A N 1
ATOM 1701 C CA . PRO A 1 213 ? -0.817 -27.290 12.288 1.00 46.75 213 PRO A CA 1
ATOM 1702 C C . PRO A 1 213 ? -1.488 -28.541 11.705 1.00 46.75 213 PRO A C 1
ATOM 1704 O O . PRO A 1 213 ? -2.710 -28.654 11.796 1.00 46.75 213 PRO A O 1
ATOM 1707 N N . GLY A 1 214 ? -0.722 -29.496 11.154 1.00 41.84 214 GLY A N 1
ATOM 1708 C CA . GLY A 1 214 ? -1.262 -30.858 11.041 1.00 41.84 214 GLY A CA 1
ATOM 1709 C C . GLY A 1 214 ? -0.756 -31.854 9.999 1.00 41.84 214 GLY A C 1
ATOM 1710 O O . GLY A 1 214 ? -1.407 -32.888 9.906 1.00 41.84 214 GLY A O 1
ATOM 1711 N N . TYR A 1 215 ? 0.337 -31.651 9.253 1.00 36.09 215 TYR A N 1
ATOM 1712 C CA . TYR A 1 215 ? 0.819 -32.715 8.351 1.00 36.09 215 TYR A CA 1
ATOM 1713 C C . TYR A 1 215 ? 2.288 -33.090 8.597 1.00 36.09 215 TYR A C 1
ATOM 1715 O O . TYR A 1 215 ? 3.149 -32.211 8.541 1.00 36.09 215 TYR A O 1
ATOM 1723 N N . PRO A 1 216 ? 2.590 -34.373 8.888 1.00 46.16 216 PRO A N 1
ATOM 1724 C CA . PRO A 1 216 ? 3.958 -34.863 8.959 1.00 46.16 216 PRO A CA 1
ATOM 1725 C C . PRO A 1 216 ? 4.532 -34.977 7.542 1.00 46.16 216 PRO A C 1
ATOM 1727 O O . PRO A 1 216 ? 3.919 -35.570 6.657 1.00 46.16 216 PRO A O 1
ATOM 1730 N N . ILE A 1 217 ? 5.710 -34.393 7.333 1.00 40.97 217 ILE A N 1
ATOM 1731 C CA . ILE A 1 217 ? 6.486 -34.541 6.102 1.00 40.97 217 ILE A CA 1
ATOM 1732 C C . ILE A 1 217 ? 7.310 -35.822 6.255 1.00 40.97 217 ILE A C 1
ATOM 1734 O O . ILE A 1 217 ? 8.236 -35.864 7.065 1.00 40.97 217 ILE A O 1
ATOM 1738 N N . GLU A 1 218 ? 6.965 -36.871 5.508 1.00 49.66 218 GLU A N 1
ATOM 1739 C CA . GLU A 1 218 ? 7.863 -38.011 5.321 1.00 49.66 218 GLU A CA 1
ATOM 1740 C C . GLU A 1 218 ? 8.985 -37.607 4.358 1.00 49.66 218 GLU A C 1
ATOM 1742 O O . GLU A 1 218 ? 8.752 -37.253 3.203 1.00 49.66 218 GLU A O 1
ATOM 1747 N N . LEU A 1 219 ? 10.215 -37.630 4.870 1.00 47.22 219 LEU A N 1
ATOM 1748 C CA . LEU A 1 219 ? 11.442 -37.517 4.090 1.00 47.22 219 LEU A CA 1
ATOM 1749 C C . LEU A 1 219 ? 11.655 -38.830 3.330 1.00 47.22 219 LEU A C 1
ATOM 1751 O O . LEU A 1 219 ? 12.003 -39.842 3.936 1.00 47.22 219 LEU A O 1
ATOM 1755 N N . LEU A 1 220 ? 11.465 -38.807 2.011 1.00 40.03 220 LEU A N 1
ATOM 1756 C CA . LEU A 1 220 ? 11.999 -39.843 1.130 1.00 40.03 220 LEU A CA 1
ATOM 1757 C C . LEU A 1 220 ? 13.478 -39.548 0.849 1.00 40.03 220 LEU A C 1
ATOM 1759 O O . LEU A 1 220 ? 13.828 -38.450 0.415 1.00 40.03 220 LEU A O 1
ATOM 1763 N N . SER A 1 221 ? 14.311 -40.542 1.154 1.00 58.72 221 SER A N 1
ATOM 1764 C CA . SER A 1 221 ? 15.754 -40.630 0.900 1.00 58.72 221 SER A CA 1
ATOM 1765 C C . SER A 1 221 ? 16.077 -41.204 -0.468 1.00 58.72 221 SER A C 1
ATOM 1767 O O . SER A 1 221 ? 15.390 -42.189 -0.827 1.00 58.72 221 SER A O 1
#

Secondary structure (DSSP, 8-state):
-HHHHHHHHHHHHHHTS-HHHHHHHHHHHHHH-HHHHHHHHHHHEEEHHHHHHHHHHHHHHHHGGGG----------S-----PPPS-SSGGG----------------TTHHHHHHHTTS-SEEEESEEE-TTT--EEETTT--TTS-----EE-TT-GGGTT--HHHH--S--HHHHHH-GGGEE---TTTHHHHTTTTT----------S--------

pLDDT: mean 71.95, std 20.41, range [36.06, 97.75]

Organism: NCBI:txid690887

Radius of gyration: 27.75 Å; chains: 1; bounding box: 59×71×76 Å